Protein AF-A0A1F9B1P5-F1 (afdb_monomer_lite)

Radius of gyration: 22.24 Å; chains: 1; bounding box: 48×78×50 Å

Secondary structure (DSSP, 8-state):
--HHHHHHHHHHHHHHHHHHGGGSSS--SPPPGGGSSPPPP-TTS-EEEEEEEEEE---SS-SSEEEEEEEEEEEEEEPPHHHHHHHTTTS-S---SS-EEEEEEEEEEEEEEESS-GGG--HHHHHHHH--SSS-HHHHHHTT-SEEEEEEEEEEEEEE-TT-TTT-EEEEEEEEEEEEP---

Foldseek 3Di:
DPPVVVVVVVVVVVVVVVVVVVPPDDDPDDDPVCQQPPPDFDPPFFKKKKKKKKAFDDDDDDPFTKIKMKMKIWGWDFDDPVRVVVCVVPDDPDDDDSDTDGPDIDIDMDMDTHNDQPVPDDQVNVCCVVPVTQFDVVVCVVVVNQFTWGWDDKDFPDWPPSVDSNGTMTMIMTMIGGGHDDDD

Structure (mmCIF, N/CA/C/O backbone):
data_AF-A0A1F9B1P5-F1
#
_entry.id   AF-A0A1F9B1P5-F1
#
loop_
_atom_site.group_PDB
_atom_site.id
_atom_site.type_symbol
_atom_site.label_atom_id
_atom_site.label_alt_id
_atom_site.label_comp_id
_atom_site.label_asym_id
_atom_site.label_entity_id
_atom_site.label_seq_id
_atom_site.pdbx_PDB_ins_code
_atom_site.Cartn_x
_atom_site.Cartn_y
_atom_site.Cartn_z
_atom_site.occupancy
_atom_site.B_iso_or_equiv
_atom_site.auth_seq_id
_atom_site.auth_comp_id
_atom_site.auth_asym_id
_atom_site.auth_atom_id
_atom_site.pdbx_PDB_model_num
ATOM 1 N N . MET A 1 1 ? -16.421 51.616 17.582 1.00 51.81 1 MET A N 1
ATOM 2 C CA . MET A 1 1 ? -15.703 51.324 16.314 1.00 51.81 1 MET A CA 1
ATOM 3 C C . MET A 1 1 ? -14.604 50.242 16.455 1.00 51.81 1 MET A C 1
ATOM 5 O O . MET A 1 1 ? -13.589 50.333 15.785 1.00 51.81 1 MET A O 1
ATOM 9 N N . LYS A 1 2 ? -14.773 49.184 17.275 1.00 51.91 2 LYS A N 1
ATOM 10 C CA . LYS A 1 2 ? -13.703 48.178 17.525 1.00 51.91 2 LYS A CA 1
ATOM 11 C C . LYS A 1 2 ? -14.025 46.736 17.091 1.00 51.91 2 LYS A C 1
ATOM 13 O O . LYS A 1 2 ? -13.133 45.904 17.041 1.00 51.91 2 LYS A O 1
ATOM 18 N N . THR A 1 3 ? -15.268 46.433 16.719 1.00 51.78 3 THR A N 1
ATOM 19 C CA . THR A 1 3 ? -15.722 45.060 16.423 1.00 51.78 3 THR A CA 1
ATOM 20 C C . THR A 1 3 ? -15.458 44.589 14.990 1.00 51.78 3 THR A C 1
ATOM 22 O O . THR A 1 3 ? -15.334 43.390 14.766 1.00 51.78 3 THR A O 1
ATOM 25 N N . LYS A 1 4 ? -15.298 45.498 14.017 1.00 50.31 4 LYS A N 1
ATOM 26 C CA . LYS A 1 4 ? -15.050 45.118 12.610 1.00 50.31 4 LYS A CA 1
ATOM 27 C C . LYS A 1 4 ? -13.631 44.585 12.349 1.00 50.31 4 LYS A C 1
ATOM 29 O O . LYS A 1 4 ? -13.449 43.793 11.436 1.00 50.31 4 LYS A O 1
ATOM 34 N N . TRP A 1 5 ? -12.651 44.967 13.170 1.00 50.50 5 TRP A N 1
ATOM 35 C CA . TRP A 1 5 ? -11.255 44.531 13.019 1.00 50.50 5 TRP A CA 1
ATOM 36 C C . TRP A 1 5 ? -11.004 43.111 13.548 1.00 50.50 5 TRP A C 1
ATOM 38 O O . TRP A 1 5 ? -10.218 42.370 12.966 1.00 50.50 5 TRP A O 1
ATOM 48 N N . MET A 1 6 ? -11.717 42.700 14.601 1.00 49.09 6 MET A N 1
ATOM 49 C CA . MET A 1 6 ? -11.604 41.343 15.155 1.00 49.09 6 MET A CA 1
ATOM 50 C C . MET A 1 6 ? -12.167 40.273 14.214 1.00 49.09 6 MET A C 1
ATOM 52 O O . MET A 1 6 ? -11.575 39.205 14.094 1.00 49.09 6 MET A O 1
ATOM 56 N N . LEU A 1 7 ? -13.258 40.561 13.494 1.00 54.53 7 LEU A N 1
ATOM 57 C CA . LEU A 1 7 ? -13.838 39.589 12.561 1.00 54.53 7 LEU A CA 1
ATOM 58 C C . LEU A 1 7 ? -12.902 39.291 11.376 1.00 54.53 7 LEU A C 1
ATOM 60 O O . LEU A 1 7 ? -12.781 38.141 10.966 1.00 54.53 7 LEU A O 1
ATOM 64 N N . GLY A 1 8 ? -12.207 40.311 10.859 1.00 51.16 8 GLY A N 1
ATOM 65 C CA . GLY A 1 8 ? -11.261 40.150 9.750 1.00 51.16 8 GLY A CA 1
ATOM 66 C C . GLY A 1 8 ? -10.060 39.273 10.109 1.00 51.16 8 GLY A C 1
ATOM 67 O O . GLY A 1 8 ? -9.667 38.423 9.316 1.00 51.16 8 GLY A O 1
ATOM 68 N N . LEU A 1 9 ? -9.525 39.417 11.326 1.00 56.12 9 LEU A N 1
ATOM 69 C CA . LEU A 1 9 ? -8.418 38.593 11.827 1.00 56.12 9 LEU A CA 1
ATOM 70 C C . LEU A 1 9 ? -8.814 37.126 12.023 1.00 56.12 9 LEU A C 1
ATOM 72 O O . LEU A 1 9 ? -8.028 36.237 11.707 1.00 56.12 9 LEU A O 1
ATOM 76 N N . VAL A 1 10 ? -10.039 36.864 12.489 1.00 58.12 10 VAL A N 1
ATOM 77 C CA . VAL A 1 10 ? -10.537 35.491 12.667 1.00 58.12 10 VAL A CA 1
ATOM 78 C C . VAL A 1 10 ? -10.749 34.804 11.317 1.00 58.12 10 VAL A C 1
ATOM 80 O O . VAL A 1 10 ? -10.327 33.664 11.146 1.00 58.12 10 VAL A O 1
ATOM 83 N N . VAL A 1 11 ? -11.316 35.498 10.323 1.00 57.66 11 VAL A N 1
ATOM 84 C CA . VAL A 1 11 ? -11.485 34.936 8.971 1.00 57.66 11 VAL A CA 1
ATOM 85 C C . VAL A 1 11 ? -10.128 34.679 8.303 1.00 57.66 11 VAL A C 1
ATOM 87 O O . VAL A 1 11 ? -9.938 33.624 7.701 1.00 57.66 11 VAL A O 1
ATOM 90 N N . PHE A 1 12 ? -9.150 35.577 8.467 1.00 53.34 12 PHE A N 1
ATOM 91 C CA . PHE A 1 12 ? -7.802 35.378 7.920 1.00 53.34 12 PHE A CA 1
ATOM 92 C C . PHE A 1 12 ? -7.066 34.205 8.588 1.00 53.34 12 PHE A C 1
ATOM 94 O O . PHE A 1 12 ? -6.392 33.436 7.906 1.00 53.34 12 PHE A O 1
ATOM 101 N N . ALA A 1 13 ? -7.239 34.019 9.900 1.00 53.78 13 ALA A N 1
ATOM 102 C CA . ALA A 1 13 ? -6.658 32.895 10.631 1.00 53.78 13 ALA A CA 1
ATOM 103 C C . ALA A 1 13 ? -7.268 31.548 10.209 1.00 53.78 13 ALA A C 1
ATOM 105 O O . ALA A 1 13 ? -6.525 30.587 10.023 1.00 53.78 13 ALA A O 1
ATOM 106 N N . VAL A 1 14 ? -8.587 31.477 9.991 1.00 54.94 14 VAL A N 1
ATOM 107 C CA . VAL A 1 14 ? -9.263 30.250 9.527 1.00 54.94 14 VAL A CA 1
ATOM 108 C C . VAL A 1 14 ? -8.828 29.880 8.105 1.00 54.94 14 VAL A C 1
ATOM 110 O O . VAL A 1 14 ? -8.521 28.717 7.844 1.00 54.94 14 VAL A O 1
ATOM 113 N N . VAL A 1 15 ? -8.708 30.860 7.203 1.00 52.03 15 VAL A N 1
ATOM 114 C CA . VAL A 1 15 ? -8.233 30.616 5.831 1.00 52.03 15 VAL A CA 1
ATOM 115 C C . VAL A 1 15 ? -6.755 30.199 5.832 1.00 52.03 15 VAL A C 1
ATOM 117 O O . VAL A 1 15 ? -6.408 29.192 5.215 1.00 52.03 15 VAL A O 1
ATOM 120 N N . ALA A 1 16 ? -5.886 30.869 6.594 1.00 47.81 16 ALA A N 1
ATOM 121 C CA . ALA A 1 16 ? -4.467 30.510 6.685 1.00 47.81 16 ALA A CA 1
ATOM 122 C C . ALA A 1 16 ? -4.228 29.121 7.317 1.00 47.81 16 ALA A C 1
ATOM 124 O O . ALA A 1 16 ? -3.340 28.387 6.871 1.00 47.81 16 ALA A O 1
ATOM 125 N N . PHE A 1 17 ? -5.042 28.715 8.299 1.00 43.81 17 PHE A N 1
ATOM 126 C CA . PHE A 1 17 ? -4.973 27.363 8.862 1.00 43.81 17 PHE A CA 1
ATOM 127 C C . PHE A 1 17 ? -5.488 26.301 7.885 1.00 43.81 17 PHE A C 1
ATOM 129 O O . PHE A 1 17 ? -4.890 25.232 7.790 1.00 43.81 17 PHE A O 1
ATOM 136 N N . SER A 1 18 ? -6.528 26.599 7.099 1.00 42.97 18 SER A N 1
ATOM 137 C CA . SER A 1 18 ? -7.050 25.651 6.102 1.00 42.97 18 SER A CA 1
ATOM 138 C C . SER A 1 18 ? -6.061 25.356 4.962 1.00 42.97 18 SER A C 1
ATOM 140 O O . SER A 1 18 ? -5.988 24.218 4.508 1.00 42.97 18 SER A O 1
ATOM 142 N N . TYR A 1 19 ? -5.214 26.321 4.577 1.00 39.19 19 TYR A N 1
ATOM 143 C CA . TYR A 1 19 ? -4.122 26.082 3.620 1.00 39.19 19 TYR A CA 1
ATOM 144 C C . TYR A 1 19 ? -2.907 25.372 4.236 1.00 39.19 19 TYR A C 1
ATOM 146 O O . TYR A 1 19 ? -2.169 24.693 3.524 1.00 39.19 19 TYR A O 1
ATOM 154 N N . SER A 1 20 ? -2.698 25.487 5.550 1.00 35.44 20 SER A N 1
ATOM 155 C CA . SER A 1 20 ? -1.537 24.888 6.225 1.00 35.44 20 SER A CA 1
ATOM 156 C C . SER A 1 20 ? -1.731 23.408 6.575 1.00 35.44 20 SER A C 1
ATOM 158 O O . SER A 1 20 ? -0.752 22.684 6.728 1.00 35.44 20 SER A O 1
ATOM 160 N N . ILE A 1 21 ? -2.975 22.925 6.658 1.00 39.56 21 ILE A N 1
ATOM 161 C CA . ILE A 1 21 ? -3.264 21.517 6.991 1.00 39.56 21 ILE A CA 1
ATOM 162 C C . ILE A 1 21 ? -3.034 20.577 5.789 1.00 39.56 21 ILE A C 1
ATOM 164 O O . ILE A 1 21 ? -2.834 19.382 5.977 1.00 39.56 21 ILE A O 1
ATOM 168 N N . ILE A 1 22 ? -2.937 21.101 4.563 1.00 40.84 22 ILE A N 1
ATOM 169 C CA . ILE A 1 22 ? -2.646 20.298 3.358 1.00 40.84 22 ILE A CA 1
ATOM 170 C C . ILE A 1 22 ? -1.130 20.014 3.209 1.00 40.84 22 ILE A C 1
ATOM 172 O O . ILE A 1 22 ? -0.718 19.210 2.381 1.00 40.84 22 ILE A O 1
ATOM 176 N N . LEU A 1 23 ? -0.275 20.623 4.041 1.00 40.59 23 LEU A N 1
ATOM 177 C CA . LEU A 1 23 ? 1.190 20.554 3.920 1.00 40.59 23 LEU A CA 1
ATOM 178 C C . LEU A 1 23 ? 1.874 19.498 4.809 1.00 40.59 23 LEU A C 1
ATOM 180 O O . LEU A 1 23 ? 3.100 19.410 4.795 1.00 40.59 23 LEU A O 1
ATOM 184 N N . ALA A 1 24 ? 1.121 18.700 5.571 1.00 34.97 24 ALA A N 1
ATOM 185 C CA . ALA A 1 24 ? 1.692 17.714 6.496 1.00 34.97 24 ALA A CA 1
ATOM 186 C C . ALA A 1 24 ? 1.781 16.282 5.938 1.00 34.97 24 ALA A C 1
ATOM 188 O O . ALA A 1 24 ? 2.359 15.425 6.603 1.00 34.97 24 ALA A O 1
ATOM 189 N N . ASP A 1 25 ? 1.249 16.013 4.742 1.00 39.53 25 ASP A N 1
ATOM 190 C CA . ASP A 1 25 ? 1.270 14.673 4.154 1.00 39.53 25 ASP A CA 1
ATOM 191 C C . ASP A 1 25 ? 2.222 14.626 2.945 1.00 39.53 25 ASP A C 1
ATOM 193 O O . ASP A 1 25 ? 1.948 15.200 1.893 1.00 39.53 25 ASP A O 1
ATOM 197 N N . GLY A 1 26 ? 3.406 14.043 3.149 1.00 42.44 26 GLY A N 1
ATOM 198 C CA . GLY A 1 26 ? 4.600 14.159 2.306 1.00 42.44 26 GLY A CA 1
ATOM 199 C C . GLY A 1 26 ? 4.372 14.135 0.789 1.00 42.44 26 GLY A C 1
ATOM 200 O O . GLY A 1 26 ? 3.806 13.197 0.238 1.00 42.44 26 GLY A O 1
ATOM 201 N N . GLY A 1 27 ? 4.888 15.152 0.086 1.00 44.66 27 GLY A N 1
ATOM 202 C CA . GLY A 1 27 ? 4.853 15.139 -1.378 1.00 44.66 27 GLY A CA 1
ATOM 203 C C . GLY A 1 27 ? 5.211 16.439 -2.096 1.00 44.66 27 GLY A C 1
ATOM 204 O O . GLY A 1 27 ? 4.578 16.747 -3.101 1.00 44.66 27 GLY A O 1
ATOM 205 N N . ASN A 1 28 ? 6.201 17.208 -1.626 1.00 45.94 28 ASN A N 1
ATOM 206 C CA . ASN A 1 28 ? 6.623 18.458 -2.288 1.00 45.94 28 ASN A CA 1
ATOM 207 C C . ASN A 1 28 ? 7.843 18.305 -3.217 1.00 45.94 28 ASN A C 1
ATOM 209 O O . ASN A 1 28 ? 8.523 19.281 -3.533 1.00 45.94 28 ASN A O 1
ATOM 213 N N . GLU A 1 29 ? 8.128 17.095 -3.698 1.00 52.94 29 GLU A N 1
ATOM 214 C CA . GLU A 1 29 ? 9.002 16.955 -4.861 1.00 52.94 29 GLU A CA 1
ATOM 215 C C . GLU A 1 29 ? 8.210 17.297 -6.126 1.00 52.94 29 GLU A C 1
ATOM 217 O O . GLU A 1 29 ? 7.108 16.779 -6.343 1.00 52.94 29 GLU A O 1
ATOM 222 N N . ARG A 1 30 ? 8.768 18.191 -6.959 1.00 53.75 30 ARG A N 1
ATOM 223 C CA . ARG A 1 30 ? 8.180 18.517 -8.264 1.00 53.75 30 ARG A CA 1
ATOM 224 C C . ARG A 1 30 ? 7.917 17.206 -9.017 1.00 53.75 30 ARG A C 1
ATOM 226 O O . ARG A 1 30 ? 8.844 16.399 -9.118 1.00 53.75 30 ARG A O 1
ATOM 233 N N . PRO A 1 31 ? 6.688 16.976 -9.515 1.00 57.00 31 PRO A N 1
ATOM 234 C CA . PRO A 1 31 ? 6.388 15.768 -10.267 1.00 57.00 31 PRO A CA 1
ATOM 235 C C . PRO A 1 31 ? 7.330 15.678 -11.470 1.00 57.00 31 PRO A C 1
ATOM 237 O O . PRO A 1 31 ? 7.537 16.668 -12.172 1.00 57.00 31 PRO A O 1
ATOM 240 N N . ASP A 1 32 ? 7.917 14.502 -11.709 1.00 63.81 32 ASP A N 1
ATOM 241 C CA . ASP A 1 32 ? 8.503 14.222 -13.020 1.00 63.81 32 ASP A CA 1
ATOM 242 C C . ASP A 1 32 ? 7.338 14.281 -14.022 1.00 63.81 32 ASP A C 1
ATOM 244 O O . ASP A 1 32 ? 6.390 13.510 -13.858 1.00 63.81 32 ASP A O 1
ATOM 248 N N . PRO A 1 33 ? 7.347 15.168 -15.032 1.00 64.62 33 PRO A N 1
ATOM 249 C CA . PRO A 1 33 ? 6.226 15.313 -15.963 1.00 64.62 33 PRO A CA 1
ATOM 250 C C . PRO A 1 33 ? 5.909 14.008 -16.713 1.00 64.62 33 PRO A C 1
ATOM 252 O O . PRO A 1 33 ? 4.800 13.812 -17.198 1.00 64.62 33 PRO A O 1
ATOM 255 N N . ARG A 1 34 ? 6.849 13.056 -16.766 1.00 67.31 34 ARG A N 1
ATOM 256 C CA . ARG A 1 34 ? 6.623 11.721 -17.343 1.00 67.31 34 ARG A CA 1
ATOM 257 C C . ARG A 1 34 ? 5.788 10.797 -16.443 1.00 67.31 34 ARG A C 1
ATOM 259 O O . ARG A 1 34 ? 5.310 9.769 -16.908 1.00 67.31 34 ARG A O 1
ATOM 266 N N . CYS A 1 35 ? 5.604 11.165 -15.177 1.00 74.44 35 CYS A N 1
ATOM 267 C CA . CYS A 1 35 ? 4.748 10.485 -14.206 1.00 74.44 35 CYS A CA 1
ATOM 268 C C . CYS A 1 35 ? 3.267 10.879 -14.333 1.00 74.44 35 CYS A C 1
ATOM 270 O O . CYS A 1 35 ? 2.407 10.192 -13.787 1.00 74.44 35 CYS A O 1
ATOM 272 N N . GLU A 1 36 ? 2.954 11.973 -15.035 1.00 76.69 36 GLU A N 1
ATOM 273 C CA . GLU A 1 36 ? 1.567 12.415 -15.242 1.00 76.69 36 GLU A CA 1
ATOM 274 C C . GLU A 1 36 ? 0.829 11.528 -16.253 1.00 76.69 36 GLU A C 1
ATOM 276 O O . GLU A 1 36 ? -0.379 11.340 -16.148 1.00 76.69 36 GLU A O 1
ATOM 281 N N . ALA A 1 37 ? 1.564 10.934 -17.196 1.00 77.81 37 ALA A N 1
ATOM 282 C CA . ALA A 1 37 ? 1.033 10.007 -18.190 1.00 77.81 37 ALA A CA 1
ATOM 283 C C . ALA A 1 37 ? 2.054 8.893 -18.499 1.00 77.81 37 ALA A C 1
ATOM 285 O O . ALA A 1 37 ? 2.647 8.876 -19.584 1.00 77.81 37 ALA A O 1
ATOM 286 N N . PRO A 1 38 ? 2.319 7.975 -17.549 1.00 80.31 38 PRO A N 1
ATOM 287 C CA . PRO A 1 38 ? 3.237 6.873 -17.789 1.00 80.31 38 PRO A CA 1
ATOM 288 C C . PRO A 1 38 ? 2.632 5.889 -18.809 1.00 80.31 38 PRO A C 1
ATOM 290 O O . PRO A 1 38 ? 1.408 5.818 -18.954 1.00 80.31 38 PRO A O 1
ATOM 293 N N . PRO A 1 39 ? 3.456 5.089 -19.512 1.00 82.19 39 PRO A N 1
ATOM 294 C CA . PRO A 1 39 ? 2.932 4.045 -20.384 1.00 82.19 39 PRO A CA 1
ATOM 295 C C . PRO A 1 39 ? 2.089 3.038 -19.589 1.00 82.19 39 PRO A C 1
ATOM 297 O O . PRO A 1 39 ? 2.335 2.800 -18.404 1.00 82.19 39 PRO A O 1
ATOM 300 N N . ALA A 1 40 ? 1.109 2.419 -20.248 1.00 83.06 40 ALA A N 1
ATOM 301 C CA . ALA A 1 40 ? 0.251 1.440 -19.596 1.00 83.06 40 ALA A CA 1
ATOM 302 C C . ALA A 1 40 ? 1.075 0.229 -19.108 1.00 83.06 40 ALA A C 1
ATOM 304 O O . ALA A 1 40 ? 1.900 -0.305 -19.862 1.00 83.06 40 ALA A O 1
ATOM 305 N N . PRO A 1 41 ? 0.870 -0.233 -17.863 1.00 84.12 41 PRO A N 1
ATOM 306 C CA . PRO A 1 41 ? 1.574 -1.395 -17.354 1.00 84.12 41 PRO A CA 1
ATOM 307 C C . PRO A 1 41 ? 1.122 -2.664 -18.083 1.00 84.12 41 PRO A C 1
ATOM 309 O O . PRO A 1 41 ? -0.060 -2.859 -18.358 1.00 84.12 41 PRO A O 1
ATOM 312 N N . THR A 1 42 ? 2.067 -3.560 -18.366 1.00 80.06 42 THR A N 1
ATOM 313 C CA . THR A 1 42 ? 1.782 -4.855 -19.005 1.00 80.06 42 THR A CA 1
ATOM 314 C C . THR A 1 42 ? 1.990 -5.996 -18.016 1.00 80.06 42 THR A C 1
ATOM 316 O O . THR A 1 42 ? 2.665 -5.838 -16.996 1.00 80.06 42 THR A O 1
ATOM 319 N N . ASN A 1 43 ? 1.474 -7.188 -18.328 1.00 75.12 43 ASN A N 1
ATOM 320 C CA . ASN A 1 43 ? 1.693 -8.368 -17.485 1.00 75.12 43 ASN A CA 1
ATOM 321 C C . ASN A 1 43 ? 3.177 -8.747 -17.335 1.00 75.12 43 ASN A C 1
ATOM 323 O O . ASN A 1 43 ? 3.537 -9.344 -16.320 1.00 75.12 43 ASN A O 1
ATOM 327 N N . ASN A 1 44 ? 4.023 -8.326 -18.280 1.00 71.69 44 ASN A N 1
ATOM 328 C CA . ASN A 1 44 ? 5.464 -8.581 -18.297 1.00 71.69 44 ASN A CA 1
ATOM 329 C C . ASN A 1 44 ? 6.287 -7.509 -17.563 1.00 71.69 44 ASN A C 1
ATOM 331 O O . ASN A 1 44 ? 7.493 -7.674 -17.394 1.00 71.69 44 ASN A O 1
ATOM 335 N N . SER A 1 45 ? 5.666 -6.407 -17.132 1.00 76.88 45 SER A N 1
ATOM 336 C CA . SER A 1 45 ? 6.346 -5.372 -16.352 1.00 76.88 45 SER A CA 1
ATOM 337 C C . SER A 1 45 ? 6.808 -5.937 -14.997 1.00 76.88 45 SER A C 1
ATOM 339 O O . SER A 1 45 ? 6.009 -6.630 -14.352 1.00 76.88 45 SER A O 1
ATOM 341 N N . PRO A 1 46 ? 8.044 -5.637 -14.539 1.00 80.88 46 PRO A N 1
ATOM 342 C CA . PRO A 1 46 ? 8.527 -6.032 -13.219 1.00 80.88 46 PRO A CA 1
ATOM 343 C C . PRO A 1 46 ? 7.538 -5.667 -12.115 1.00 80.88 46 PRO A C 1
ATOM 345 O O . PRO A 1 46 ? 6.886 -4.623 -12.175 1.00 80.88 46 PRO A O 1
ATOM 348 N N . LEU A 1 47 ? 7.429 -6.535 -11.114 1.00 83.44 47 LEU A N 1
ATOM 349 C CA . LEU A 1 47 ? 6.380 -6.461 -10.107 1.00 83.44 47 LEU A CA 1
ATOM 350 C C . LEU A 1 47 ? 6.981 -6.315 -8.709 1.00 83.44 47 LEU A C 1
ATOM 352 O O . LEU A 1 47 ? 7.863 -7.080 -8.310 1.00 83.44 47 LEU A O 1
ATOM 356 N N . ILE A 1 48 ? 6.466 -5.343 -7.968 1.00 84.75 48 ILE A N 1
ATOM 357 C CA . ILE A 1 48 ? 6.711 -5.147 -6.544 1.00 84.75 48 ILE A CA 1
ATOM 358 C C . ILE A 1 48 ? 5.412 -5.507 -5.834 1.00 84.75 48 ILE A C 1
ATOM 360 O O . ILE A 1 48 ? 4.343 -4.974 -6.141 1.00 84.75 48 ILE A O 1
ATOM 364 N N . TYR A 1 49 ? 5.510 -6.439 -4.900 1.00 87.19 49 TYR A N 1
ATOM 365 C CA . TYR A 1 49 ? 4.404 -6.819 -4.038 1.00 87.19 49 TYR A CA 1
ATOM 366 C C . TYR A 1 49 ? 4.514 -6.074 -2.727 1.00 87.19 49 TYR A C 1
ATOM 368 O O . TYR A 1 49 ? 5.609 -5.728 -2.293 1.00 87.19 49 TYR A O 1
ATOM 376 N N . GLY A 1 50 ? 3.407 -5.928 -2.026 1.00 86.88 50 GLY A N 1
ATOM 377 C CA . GLY A 1 50 ? 3.514 -5.713 -0.602 1.00 86.88 50 GLY A CA 1
ATOM 378 C C . GLY A 1 50 ? 2.201 -5.819 0.126 1.00 86.88 50 GLY A C 1
ATOM 379 O O . GLY A 1 50 ? 1.161 -6.141 -0.450 1.00 86.88 50 GLY A O 1
ATOM 380 N N . THR A 1 51 ? 2.306 -5.619 1.426 1.00 90.00 51 THR A N 1
ATOM 381 C CA . THR A 1 51 ? 1.227 -5.775 2.389 1.00 90.00 51 THR A CA 1
ATOM 382 C C . THR A 1 51 ? 1.139 -4.531 3.241 1.00 90.00 51 THR A C 1
ATOM 384 O O . THR A 1 51 ? 2.159 -3.894 3.510 1.00 90.00 51 THR A O 1
ATOM 387 N N . PHE A 1 52 ? -0.066 -4.205 3.684 1.00 88.94 52 PHE A N 1
ATOM 388 C CA . PHE A 1 52 ? -0.277 -3.145 4.653 1.00 88.94 52 PHE A CA 1
ATOM 389 C C . PHE A 1 52 ? -1.153 -3.632 5.797 1.00 88.94 52 PHE A C 1
ATOM 391 O O . PHE A 1 52 ? -2.045 -4.463 5.610 1.00 88.94 52 PHE A O 1
ATOM 398 N N . THR A 1 53 ? -0.895 -3.066 6.963 1.00 90.12 53 THR A N 1
ATOM 399 C CA . THR A 1 53 ? -1.726 -3.173 8.153 1.00 90.12 53 THR A CA 1
ATOM 400 C C . THR A 1 53 ? -1.998 -1.757 8.619 1.00 90.12 53 THR A C 1
ATOM 402 O O . THR A 1 53 ? -1.049 -0.998 8.789 1.00 90.12 53 THR A O 1
ATOM 405 N N . ALA A 1 54 ? -3.257 -1.393 8.831 1.00 89.06 54 ALA A N 1
ATOM 406 C CA . ALA A 1 54 ? -3.596 -0.135 9.482 1.00 89.06 54 ALA A CA 1
ATOM 407 C C . ALA A 1 54 ? -4.389 -0.405 10.756 1.00 89.06 54 ALA A C 1
ATOM 409 O O . ALA A 1 54 ? -5.327 -1.204 10.745 1.00 89.06 54 ALA A O 1
ATOM 410 N N . THR A 1 55 ? -4.000 0.261 11.837 1.00 89.62 55 THR A N 1
ATOM 411 C CA . THR A 1 55 ? -4.617 0.150 13.160 1.00 89.62 55 THR A CA 1
ATOM 412 C C . THR A 1 55 ? -4.773 1.529 13.782 1.00 89.62 55 THR A C 1
ATOM 414 O O . THR A 1 55 ? -4.052 2.478 13.462 1.00 89.62 55 THR A O 1
ATOM 417 N N . ARG A 1 56 ? -5.732 1.665 14.695 1.00 83.00 56 ARG A N 1
ATOM 418 C CA . ARG A 1 56 ? -5.848 2.861 15.534 1.00 83.00 56 ARG A CA 1
ATOM 419 C C . ARG A 1 56 ? -4.814 2.812 16.657 1.00 83.00 56 ARG A C 1
ATOM 421 O O . ARG A 1 56 ? -4.609 1.756 17.246 1.00 83.00 56 ARG A O 1
ATOM 428 N N . PHE A 1 57 ? -4.188 3.947 16.975 1.00 81.00 57 PHE A N 1
ATOM 429 C CA . PHE A 1 57 ? -3.166 4.001 18.036 1.00 81.00 57 PHE A CA 1
ATOM 430 C C . PHE A 1 57 ? -3.449 5.010 19.162 1.00 81.00 57 PHE A C 1
ATOM 432 O O . PHE A 1 57 ? -2.709 5.047 20.143 1.00 81.00 57 PHE A O 1
ATOM 439 N N . ARG A 1 58 ? -4.532 5.801 19.079 1.00 68.38 58 ARG A N 1
ATOM 440 C CA . ARG A 1 58 ? -4.994 6.702 20.157 1.00 68.38 58 ARG A CA 1
ATOM 441 C C . ARG A 1 58 ? -6.519 6.680 20.338 1.00 68.38 58 ARG A C 1
ATOM 443 O O . ARG A 1 58 ? -7.269 6.676 19.357 1.00 68.38 58 ARG A O 1
ATOM 450 N N . VAL A 1 59 ? -6.977 6.702 21.596 1.00 64.44 59 VAL A N 1
ATOM 451 C CA . VAL A 1 59 ? -8.397 6.744 22.028 1.00 64.44 59 VAL A CA 1
ATOM 452 C C . VAL A 1 59 ? -8.465 7.519 23.370 1.00 64.44 59 VAL A C 1
ATOM 454 O O . VAL A 1 59 ? -7.531 7.360 24.146 1.00 64.44 59 VAL A O 1
ATOM 457 N N . GLU A 1 60 ? -9.387 8.429 23.739 1.00 56.06 60 GLU A N 1
ATOM 458 C CA . GLU A 1 60 ? -10.839 8.669 23.542 1.00 56.06 60 GLU A CA 1
ATOM 459 C C . GLU A 1 60 ? -11.200 10.142 23.236 1.00 56.06 60 GLU A C 1
ATOM 461 O O . GLU A 1 60 ? -10.460 11.065 23.565 1.00 56.06 60 GLU A O 1
ATOM 466 N N . GLY A 1 61 ? -12.371 10.366 22.616 1.00 62.31 61 GLY A N 1
ATOM 467 C CA . GLY A 1 61 ? -13.021 11.684 22.455 1.00 62.31 61 GLY A CA 1
ATOM 468 C C . GLY A 1 61 ? -12.406 12.648 21.429 1.00 62.31 61 GLY A C 1
ATOM 469 O O . GLY A 1 61 ? -13.006 13.676 21.118 1.00 62.31 61 GLY A O 1
ATOM 470 N N . GLN A 1 62 ? -11.233 12.329 20.883 1.00 62.25 62 GLN A N 1
ATOM 471 C CA . GLN A 1 62 ? -10.527 13.191 19.938 1.00 62.25 62 GLN A CA 1
ATOM 472 C C . GLN A 1 62 ? -10.947 12.938 18.483 1.00 62.25 62 GLN A C 1
ATOM 474 O O . GLN A 1 62 ? -10.856 11.823 17.969 1.00 62.25 62 GLN A O 1
ATOM 479 N N . LEU A 1 63 ? -11.374 14.014 17.821 1.00 65.94 63 LEU A N 1
ATOM 480 C CA . LEU A 1 63 ? -11.422 14.140 16.368 1.00 65.94 63 LEU A CA 1
ATOM 481 C C . LEU A 1 63 ? -10.293 15.094 15.937 1.00 65.94 63 LEU A C 1
ATOM 483 O O . LEU A 1 63 ? -10.134 16.140 16.574 1.00 65.94 63 LEU A O 1
ATOM 487 N N . PRO A 1 64 ? -9.539 14.797 14.860 1.00 71.31 64 PRO A N 1
ATOM 488 C CA . PRO A 1 64 ? -9.608 13.598 14.007 1.00 71.31 64 PRO A CA 1
ATOM 489 C C . PRO A 1 64 ? -9.039 12.330 14.682 1.00 71.31 64 PRO A C 1
ATOM 491 O O . PRO A 1 64 ? -8.273 12.424 15.636 1.00 71.31 64 PRO A O 1
ATOM 494 N N . LYS A 1 65 ? -9.431 11.146 14.189 1.00 77.56 65 LYS A N 1
ATOM 495 C CA . LYS A 1 65 ? -8.909 9.833 14.607 1.00 77.56 65 LYS A CA 1
ATOM 496 C C . LYS A 1 65 ? -7.497 9.642 14.047 1.00 77.56 65 LYS A C 1
ATOM 498 O O . LYS A 1 65 ? -7.264 9.931 12.877 1.00 77.56 65 LYS A O 1
ATOM 503 N N . ASP A 1 66 ? -6.588 9.110 14.858 1.00 80.81 66 ASP A N 1
ATOM 504 C CA . ASP A 1 66 ? -5.205 8.841 14.456 1.00 80.81 66 ASP A CA 1
ATOM 505 C C . ASP A 1 66 ? -5.012 7.339 14.148 1.00 80.81 66 ASP A C 1
ATOM 507 O O . ASP A 1 66 ? -5.281 6.480 15.002 1.00 80.81 66 ASP A O 1
ATOM 511 N N . TYR A 1 67 ? -4.524 7.015 12.944 1.00 81.00 67 TYR A N 1
ATOM 512 C CA . TYR A 1 67 ? -4.184 5.645 12.531 1.00 81.00 67 TYR A CA 1
ATOM 513 C C . TYR A 1 67 ? -2.700 5.510 12.187 1.00 81.00 67 TYR A C 1
ATOM 515 O O . TYR A 1 67 ? -2.119 6.406 11.576 1.00 81.00 67 TYR A O 1
ATOM 523 N N . SER A 1 68 ? -2.105 4.377 12.559 1.00 84.06 68 SER A N 1
ATOM 524 C CA . SER A 1 68 ? -0.761 3.971 12.152 1.00 84.06 68 SER A CA 1
ATOM 525 C C . SER A 1 68 ? -0.904 2.925 11.059 1.00 84.06 68 SER A C 1
ATOM 527 O O . SER A 1 68 ? -1.654 1.955 11.199 1.00 84.06 68 SER A O 1
ATOM 529 N N . ILE A 1 69 ? -0.219 3.151 9.944 1.00 81.81 69 ILE A N 1
ATOM 530 C CA . ILE A 1 69 ? -0.195 2.245 8.805 1.00 81.81 69 ILE A CA 1
ATOM 531 C C . ILE A 1 69 ? 1.219 1.729 8.658 1.00 81.81 69 ILE A C 1
ATOM 533 O O . ILE A 1 69 ? 2.143 2.493 8.390 1.00 81.81 69 ILE A O 1
ATOM 537 N N . GLN A 1 70 ? 1.372 0.420 8.765 1.00 84.38 70 GLN A N 1
ATOM 538 C CA . GLN A 1 70 ? 2.620 -0.270 8.503 1.00 84.38 70 GLN A CA 1
ATOM 539 C C . GLN A 1 70 ? 2.540 -0.939 7.138 1.00 84.38 70 GLN A C 1
ATOM 541 O O . GLN A 1 70 ? 1.675 -1.781 6.893 1.00 84.38 70 GLN A O 1
ATOM 546 N N . CYS A 1 71 ? 3.465 -0.581 6.257 1.00 83.00 71 CYS A N 1
ATOM 547 C CA . CYS A 1 71 ? 3.562 -1.114 4.908 1.00 83.00 71 CYS A CA 1
ATOM 548 C C . CYS A 1 71 ? 4.867 -1.881 4.740 1.00 83.00 71 CYS A C 1
ATOM 550 O O . CYS A 1 71 ? 5.927 -1.406 5.140 1.00 83.00 71 CYS A O 1
ATOM 552 N N . VAL A 1 72 ? 4.800 -3.036 4.082 1.00 82.94 72 VAL A N 1
ATOM 553 C CA . VAL A 1 72 ? 5.960 -3.862 3.737 1.00 82.94 72 VAL A CA 1
ATOM 554 C C . VAL A 1 72 ? 5.969 -4.091 2.233 1.00 82.94 72 VAL A C 1
ATOM 556 O O . VAL A 1 72 ? 5.074 -4.733 1.691 1.00 82.94 72 VAL A O 1
ATOM 559 N N . LEU A 1 73 ? 6.992 -3.574 1.558 1.00 81.69 73 LEU A N 1
ATOM 560 C CA . LEU A 1 73 ? 7.242 -3.699 0.125 1.00 81.69 73 LEU A CA 1
ATOM 561 C C . LEU A 1 73 ? 8.316 -4.750 -0.141 1.00 81.69 73 LEU A C 1
ATOM 563 O O . LEU A 1 73 ? 9.400 -4.701 0.436 1.00 81.69 73 LEU A O 1
ATOM 567 N N . LYS A 1 74 ? 8.045 -5.655 -1.075 1.00 81.50 74 LYS A N 1
ATOM 568 C CA . LYS A 1 74 ? 8.915 -6.748 -1.494 1.00 81.50 74 LYS A CA 1
ATOM 569 C C . LYS A 1 74 ? 9.092 -6.733 -3.010 1.00 81.50 74 LYS A C 1
ATOM 571 O O . LYS A 1 74 ? 8.138 -6.927 -3.765 1.00 81.50 74 LYS A O 1
ATOM 576 N N . MET A 1 75 ? 10.338 -6.601 -3.455 1.00 73.69 75 MET A N 1
ATOM 577 C CA . MET A 1 75 ? 10.719 -6.822 -4.848 1.00 73.69 75 MET A CA 1
ATOM 578 C C . MET A 1 75 ? 11.435 -8.164 -4.980 1.00 73.69 75 MET A C 1
ATOM 580 O O . MET A 1 75 ? 12.346 -8.481 -4.213 1.00 73.69 75 MET A O 1
ATOM 584 N N . SER A 1 76 ? 11.032 -8.951 -5.971 1.00 69.75 76 SER A N 1
ATOM 585 C CA . SER A 1 76 ? 11.611 -10.266 -6.232 1.00 69.75 76 SER A CA 1
ATOM 586 C C . SER A 1 76 ? 12.066 -10.411 -7.672 1.00 69.75 76 SER A C 1
ATOM 588 O O . SER A 1 76 ? 11.366 -9.960 -8.580 1.00 69.75 76 SER A O 1
ATOM 590 N N . ARG A 1 77 ? 13.185 -11.101 -7.887 1.00 63.97 77 ARG A N 1
ATOM 591 C CA . ARG A 1 77 ? 13.694 -11.441 -9.217 1.00 63.97 77 ARG A CA 1
ATOM 592 C C . ARG A 1 77 ? 13.631 -12.950 -9.413 1.00 63.97 77 ARG A C 1
ATOM 594 O O . ARG A 1 77 ? 14.025 -13.715 -8.538 1.00 63.97 77 ARG A O 1
ATOM 601 N N . TRP A 1 78 ? 13.145 -13.360 -10.578 1.00 60.03 78 TRP A N 1
ATOM 602 C CA . TRP A 1 78 ? 13.261 -14.740 -11.031 1.00 60.03 78 TRP A CA 1
ATOM 603 C C . TRP A 1 78 ? 14.682 -14.961 -11.538 1.00 60.03 78 TRP A C 1
ATOM 605 O O . TRP A 1 78 ? 15.101 -14.304 -12.491 1.00 60.03 78 TRP A O 1
ATOM 615 N N . MET A 1 79 ? 15.423 -15.845 -10.878 1.00 53.38 79 MET A N 1
ATOM 616 C CA . MET A 1 79 ? 16.782 -16.200 -11.278 1.00 53.38 79 MET A CA 1
ATOM 617 C C . MET A 1 79 ? 16.734 -17.380 -12.250 1.00 53.38 79 MET A C 1
ATOM 619 O O . MET A 1 79 ? 16.064 -18.384 -12.002 1.00 53.38 79 MET A O 1
ATOM 623 N N . ASN A 1 80 ? 17.464 -17.287 -13.363 1.00 55.41 80 ASN A N 1
ATOM 624 C CA . ASN A 1 80 ? 17.630 -18.426 -14.267 1.00 55.41 80 ASN A CA 1
ATOM 625 C C . ASN A 1 80 ? 18.709 -19.384 -13.730 1.00 55.41 80 ASN A C 1
ATOM 627 O O . ASN A 1 80 ? 19.671 -18.956 -13.095 1.00 55.41 80 ASN A O 1
ATOM 631 N N . LYS A 1 81 ? 18.631 -20.683 -14.069 1.00 54.06 81 LYS A N 1
ATOM 632 C CA . LYS A 1 81 ? 19.608 -21.712 -13.632 1.00 54.06 81 LYS A CA 1
ATOM 633 C C . LYS A 1 81 ? 21.082 -21.344 -13.884 1.00 54.06 81 LYS A C 1
ATOM 635 O O . LYS A 1 81 ? 21.951 -21.743 -13.116 1.00 54.06 81 LYS A O 1
ATOM 640 N N . LYS A 1 82 ? 21.378 -20.571 -14.940 1.00 57.94 82 LYS A N 1
ATOM 641 C CA . LYS A 1 82 ? 22.740 -20.080 -15.239 1.00 57.94 82 LYS A CA 1
ATOM 642 C C . LYS A 1 82 ? 23.272 -19.079 -14.206 1.00 57.94 82 LYS A C 1
ATOM 644 O O . LYS A 1 82 ? 24.483 -19.005 -14.019 1.00 57.94 82 LYS A O 1
ATOM 649 N N . GLU A 1 83 ? 22.397 -18.309 -13.566 1.00 51.88 83 GLU A N 1
ATOM 650 C CA . GLU A 1 83 ? 22.758 -17.338 -12.526 1.00 51.88 83 GLU A CA 1
ATOM 651 C C . GLU A 1 83 ? 22.876 -18.012 -11.153 1.00 51.88 83 GLU A C 1
ATOM 653 O O . GLU A 1 83 ? 23.777 -17.661 -10.391 1.00 51.88 83 GLU A O 1
ATOM 658 N N . LEU A 1 84 ? 22.066 -19.050 -10.886 1.00 52.50 84 LEU A N 1
ATOM 659 C CA . LEU A 1 84 ? 22.215 -19.905 -9.699 1.00 52.50 84 LEU A CA 1
ATOM 660 C C . LEU A 1 84 ? 23.618 -20.525 -9.622 1.00 52.50 84 LEU A C 1
ATOM 662 O O . LEU A 1 84 ? 24.283 -20.394 -8.600 1.00 52.50 84 LEU A O 1
ATOM 666 N N . GLY A 1 85 ? 24.118 -21.099 -10.723 1.00 51.84 85 GLY A N 1
ATOM 667 C CA . GLY A 1 85 ? 25.420 -21.782 -10.745 1.00 51.84 85 GLY A CA 1
ATOM 668 C C . GLY A 1 8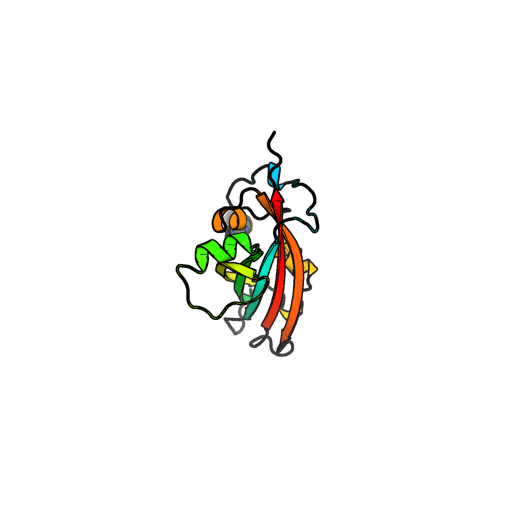5 ? 26.643 -20.886 -10.484 1.00 51.84 85 GLY A C 1
ATOM 669 O O . GLY A 1 85 ? 27.734 -21.400 -10.243 1.00 51.84 85 GLY A O 1
ATOM 670 N N . LYS A 1 86 ? 26.493 -19.551 -10.521 1.00 54.06 86 LYS A N 1
ATOM 671 C CA . LYS A 1 86 ? 27.550 -18.611 -10.106 1.00 54.06 86 LYS A CA 1
ATOM 672 C C . LYS A 1 86 ? 27.510 -18.302 -8.605 1.00 54.06 86 LYS A C 1
ATOM 674 O O . LYS A 1 86 ? 28.579 -18.165 -8.022 1.00 54.06 86 LYS A O 1
ATOM 679 N N . LYS A 1 87 ? 26.323 -18.229 -7.986 1.00 49.75 87 LYS A N 1
ATOM 680 C CA . LYS A 1 87 ? 26.152 -17.998 -6.535 1.00 49.75 87 LYS A CA 1
ATOM 681 C C . LYS A 1 87 ? 26.275 -19.277 -5.693 1.00 49.75 87 LYS A C 1
ATOM 683 O O . LYS A 1 87 ? 26.644 -19.197 -4.529 1.00 49.75 87 LYS A O 1
ATOM 688 N N . GLU A 1 88 ? 26.039 -20.455 -6.274 1.00 46.94 88 GLU A N 1
ATOM 689 C CA . GLU A 1 88 ? 26.166 -21.759 -5.590 1.00 46.94 88 GLU A CA 1
ATOM 690 C C . GLU A 1 88 ? 27.597 -22.048 -5.093 1.00 46.94 88 GLU A C 1
ATOM 692 O O . GLU A 1 88 ? 27.793 -22.852 -4.189 1.00 46.94 88 GLU A O 1
ATOM 697 N N . LYS A 1 89 ? 28.614 -21.364 -5.641 1.00 50.34 89 LYS A N 1
ATOM 698 C CA . LYS A 1 89 ? 29.999 -21.453 -5.150 1.00 50.34 89 LYS A CA 1
ATOM 699 C C . LYS A 1 89 ? 30.252 -20.673 -3.852 1.00 50.34 89 LYS A C 1
ATOM 701 O O . LYS A 1 89 ? 31.312 -20.856 -3.262 1.00 50.34 89 LYS A O 1
ATOM 706 N N . GLU A 1 90 ? 29.308 -19.845 -3.403 1.00 49.59 90 GLU A N 1
ATOM 707 C CA . GLU A 1 90 ? 29.437 -19.006 -2.200 1.00 49.59 90 GLU A CA 1
ATOM 708 C C . GLU A 1 90 ? 28.314 -19.216 -1.162 1.00 49.59 90 GLU A C 1
ATOM 710 O O . GLU A 1 90 ? 28.376 -18.622 -0.088 1.00 49.59 90 GLU A O 1
ATOM 715 N N . ALA A 1 91 ? 27.309 -20.072 -1.407 1.00 41.47 91 ALA A N 1
ATOM 716 C CA . ALA A 1 91 ? 26.195 -20.270 -0.470 1.00 41.47 91 ALA A CA 1
ATOM 717 C C . ALA A 1 91 ? 25.732 -21.736 -0.310 1.00 41.47 91 ALA A C 1
ATOM 719 O O . ALA A 1 91 ? 25.836 -22.559 -1.213 1.00 41.47 91 ALA A O 1
ATOM 720 N N . ILE A 1 92 ? 25.223 -22.016 0.897 1.00 40.03 92 ILE A N 1
ATOM 721 C CA . ILE A 1 92 ? 24.869 -23.306 1.524 1.00 40.03 92 ILE A CA 1
ATOM 722 C C . ILE A 1 92 ? 23.879 -24.152 0.677 1.00 40.03 92 ILE A C 1
ATOM 724 O O . ILE A 1 92 ? 22.937 -23.603 0.105 1.00 40.03 92 ILE A O 1
ATOM 728 N N . PRO A 1 93 ? 24.021 -25.497 0.629 1.00 41.22 93 PRO A N 1
ATOM 729 C CA . PRO A 1 93 ? 23.476 -26.344 -0.439 1.00 41.22 93 PRO A CA 1
ATOM 730 C C . PRO A 1 93 ? 22.038 -26.841 -0.190 1.00 41.22 93 PRO A C 1
ATOM 732 O O . PRO A 1 93 ? 21.794 -28.048 -0.167 1.00 41.22 93 PRO A O 1
ATOM 735 N N . GLN A 1 94 ? 21.067 -25.947 0.015 1.00 41.25 94 GLN A N 1
ATOM 736 C CA . GLN A 1 94 ? 19.674 -26.358 0.300 1.00 41.25 94 GLN A CA 1
ATOM 737 C C . GLN A 1 94 ? 18.594 -25.761 -0.612 1.00 41.25 94 GLN A C 1
ATOM 739 O O . GLN A 1 94 ? 17.415 -25.793 -0.276 1.00 41.25 94 GLN A O 1
ATOM 744 N N . LEU A 1 95 ? 18.959 -25.271 -1.791 1.00 40.72 95 LEU A N 1
ATOM 745 C CA . LEU A 1 95 ? 18.043 -24.504 -2.627 1.00 40.72 95 LEU A CA 1
ATOM 746 C C . LEU A 1 95 ? 17.940 -25.112 -4.042 1.00 40.72 95 LEU A C 1
ATOM 748 O O . LEU A 1 95 ? 18.834 -24.979 -4.876 1.00 40.72 95 LEU A O 1
ATOM 752 N N . LYS A 1 96 ? 16.868 -25.888 -4.282 1.00 33.59 96 LYS A N 1
ATOM 753 C CA . LYS A 1 96 ? 16.532 -26.531 -5.569 1.00 33.59 96 LYS A CA 1
ATOM 754 C C . LYS A 1 96 ? 15.135 -26.103 -6.028 1.00 33.59 96 LYS A C 1
ATOM 756 O O . LYS A 1 96 ? 14.129 -26.632 -5.564 1.00 33.59 96 LYS A O 1
ATOM 761 N N . GLY A 1 97 ? 15.088 -25.240 -7.040 1.00 44.31 97 GLY A N 1
ATOM 762 C CA . GLY A 1 97 ? 13.881 -24.844 -7.771 1.00 44.31 97 GLY A CA 1
ATOM 763 C C . GLY A 1 97 ? 14.129 -23.594 -8.618 1.00 44.31 97 GLY A C 1
ATOM 764 O O . GLY A 1 97 ? 15.195 -22.994 -8.527 1.00 44.31 97 GLY A O 1
ATOM 765 N N . ASN A 1 98 ? 13.170 -23.191 -9.461 1.00 44.81 98 ASN A N 1
ATOM 766 C CA . ASN A 1 98 ? 13.153 -21.831 -10.017 1.00 44.81 98 ASN A CA 1
ATOM 767 C C . ASN A 1 98 ? 12.912 -20.870 -8.847 1.00 44.81 98 ASN A C 1
ATOM 769 O O . ASN A 1 98 ? 11.766 -20.613 -8.485 1.00 44.81 98 ASN A O 1
ATOM 773 N N . GLU A 1 99 ? 13.979 -20.428 -8.193 1.00 51.72 99 GLU A N 1
ATOM 774 C CA . GLU A 1 99 ? 13.858 -19.685 -6.948 1.00 51.72 99 GLU A CA 1
ATOM 775 C C . GLU A 1 99 ? 13.664 -18.193 -7.192 1.00 51.72 99 GLU A C 1
ATOM 777 O O . GLU A 1 99 ? 14.382 -17.534 -7.950 1.00 51.72 99 GLU A O 1
ATOM 782 N N . GLN A 1 100 ? 12.632 -17.673 -6.537 1.00 56.09 100 GLN A N 1
ATOM 783 C CA . GLN A 1 100 ? 12.300 -16.264 -6.484 1.00 56.09 100 GLN A CA 1
ATOM 784 C C . GLN A 1 100 ? 13.158 -15.623 -5.384 1.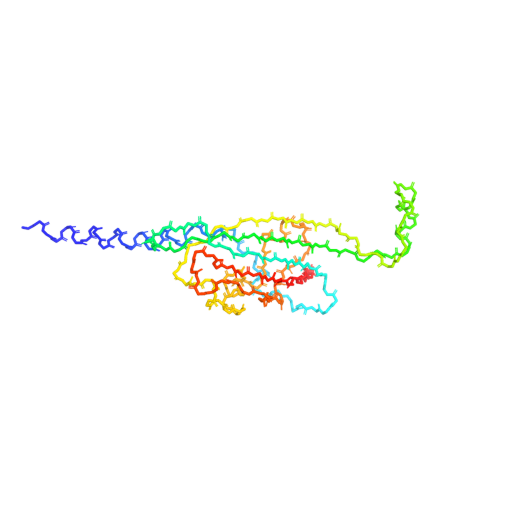00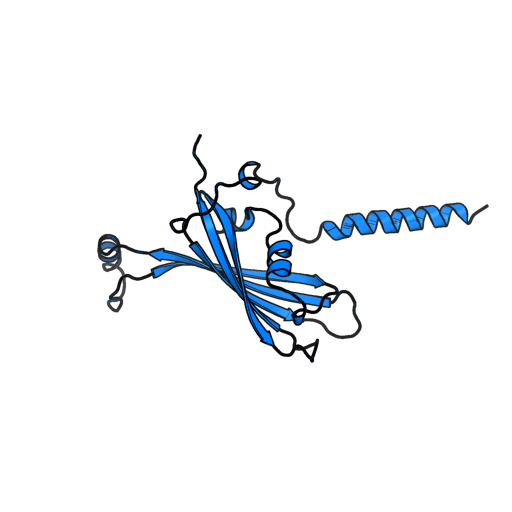 56.09 100 GLN A C 1
ATOM 786 O O . GLN A 1 100 ? 12.819 -15.696 -4.203 1.00 56.09 100 GLN A O 1
ATOM 791 N N . GLU A 1 101 ? 14.275 -14.997 -5.760 1.00 61.44 101 GLU A N 1
ATOM 792 C CA . GLU A 1 101 ? 15.133 -14.289 -4.806 1.00 61.44 101 GLU A CA 1
ATOM 793 C C . GLU A 1 101 ? 14.448 -12.980 -4.391 1.00 61.44 101 GLU A C 1
ATOM 795 O O . GLU A 1 101 ? 13.982 -12.204 -5.236 1.00 61.44 101 GLU A O 1
ATOM 800 N N . ILE A 1 102 ? 14.365 -12.732 -3.080 1.00 61.53 102 ILE A N 1
ATOM 801 C CA . ILE A 1 102 ? 13.964 -11.424 -2.559 1.00 61.53 102 ILE A CA 1
ATOM 802 C C . ILE A 1 102 ? 15.150 -10.491 -2.753 1.00 61.53 102 ILE A C 1
ATOM 804 O O . ILE A 1 102 ? 16.164 -10.633 -2.082 1.00 61.53 102 ILE A O 1
ATOM 808 N N . VAL A 1 103 ? 15.023 -9.541 -3.672 1.00 66.25 103 VAL A N 1
ATOM 809 C CA . VAL A 1 103 ? 16.120 -8.619 -3.992 1.00 66.25 103 VAL A CA 1
ATOM 810 C C . VAL A 1 103 ? 16.042 -7.362 -3.129 1.00 66.25 103 VAL A C 1
ATOM 812 O O . VAL A 1 103 ? 17.053 -6.704 -2.910 1.00 66.25 103 VAL A O 1
ATOM 815 N N . TYR A 1 104 ? 14.852 -7.024 -2.618 1.00 65.31 104 TYR A N 1
ATOM 816 C CA . TYR A 1 104 ? 14.674 -5.852 -1.767 1.00 65.31 104 TYR A CA 1
ATOM 817 C C . TYR A 1 104 ? 13.435 -5.970 -0.873 1.00 65.31 104 TYR A C 1
ATOM 819 O O . TYR A 1 104 ? 12.371 -6.392 -1.341 1.00 65.31 104 TYR A O 1
ATOM 827 N N . LEU A 1 105 ? 13.575 -5.561 0.390 1.00 74.94 105 LEU A N 1
ATOM 828 C CA . LEU A 1 105 ? 12.496 -5.445 1.370 1.00 74.94 105 LEU A CA 1
ATOM 829 C C . LEU A 1 105 ? 12.536 -4.036 1.973 1.00 74.94 105 LEU A C 1
ATOM 831 O O . LEU A 1 105 ? 13.584 -3.604 2.449 1.00 74.94 105 LEU A O 1
ATOM 835 N N . HIS A 1 106 ? 11.409 -3.328 1.963 1.00 77.06 106 HIS A N 1
ATOM 836 C CA . HIS A 1 106 ? 11.287 -2.011 2.584 1.00 77.06 106 HIS A CA 1
ATOM 837 C C . HIS A 1 106 ? 10.045 -1.947 3.454 1.00 77.06 106 HIS A C 1
ATOM 839 O O . HIS A 1 106 ? 8.945 -2.203 2.971 1.00 77.06 106 HIS A O 1
ATOM 845 N N . THR A 1 107 ? 10.228 -1.562 4.711 1.00 79.44 107 THR A N 1
ATOM 846 C CA . THR A 1 107 ? 9.127 -1.293 5.630 1.00 79.44 107 THR A CA 1
ATOM 847 C C . THR A 1 107 ? 9.060 0.202 5.882 1.00 79.44 107 THR A C 1
ATOM 849 O O . THR A 1 107 ? 10.091 0.824 6.143 1.00 79.44 107 THR A O 1
ATOM 852 N N . PHE A 1 108 ? 7.862 0.769 5.815 1.00 80.38 108 PHE A N 1
ATOM 853 C CA . PHE A 1 108 ? 7.616 2.146 6.218 1.00 80.38 108 PHE A CA 1
ATOM 854 C C . PHE A 1 108 ? 6.348 2.232 7.061 1.00 80.38 108 PHE A C 1
ATOM 856 O O . PHE A 1 108 ? 5.412 1.450 6.882 1.00 80.38 108 PHE A O 1
ATOM 863 N N . GLU A 1 109 ? 6.350 3.184 7.986 1.00 79.81 109 GLU A N 1
ATOM 864 C CA . GLU A 1 109 ? 5.215 3.509 8.836 1.00 79.81 109 GLU A CA 1
ATOM 865 C C . GLU A 1 109 ? 4.721 4.910 8.489 1.00 79.81 109 GLU A C 1
ATOM 867 O O . GLU A 1 109 ? 5.522 5.818 8.252 1.00 79.81 109 GLU A O 1
ATOM 872 N N . LYS A 1 110 ? 3.403 5.073 8.428 1.00 78.38 110 LYS A N 1
ATOM 873 C CA . LYS A 1 110 ? 2.760 6.353 8.161 1.00 78.38 110 LYS A CA 1
ATOM 874 C C . LYS A 1 110 ? 1.637 6.584 9.159 1.00 78.38 110 LYS A C 1
ATOM 876 O O . LYS A 1 110 ? 0.730 5.764 9.274 1.00 78.38 110 LYS A O 1
ATOM 881 N N . GLU A 1 111 ? 1.687 7.722 9.838 1.00 81.56 111 GLU A N 1
ATOM 882 C CA . GLU A 1 111 ? 0.583 8.207 10.661 1.00 81.56 111 GLU A CA 1
ATOM 883 C C . GLU A 1 111 ? -0.388 9.011 9.792 1.00 81.56 111 GLU A C 1
ATOM 885 O O . GLU A 1 111 ? 0.030 9.869 9.011 1.00 81.56 111 GLU A O 1
ATOM 890 N N . ILE A 1 112 ? -1.685 8.748 9.927 1.00 78.62 112 ILE A N 1
ATOM 891 C CA . ILE A 1 112 ? -2.743 9.494 9.236 1.00 78.62 112 ILE A CA 1
ATOM 892 C C . ILE A 1 112 ? -3.797 9.978 10.228 1.00 78.62 112 ILE A C 1
ATOM 894 O O . ILE A 1 112 ? -4.085 9.311 11.223 1.00 78.62 112 ILE A O 1
ATOM 898 N N . LYS A 1 113 ? -4.385 11.140 9.932 1.00 80.75 113 LYS A N 1
ATOM 899 C CA . LYS A 1 113 ? -5.424 11.774 10.748 1.00 80.75 113 LYS A CA 1
ATOM 900 C C . LYS A 1 113 ? -6.718 11.870 9.965 1.00 80.75 113 LYS A C 1
ATOM 902 O O . LYS A 1 113 ? -6.778 12.579 8.968 1.00 80.75 113 LYS A O 1
ATOM 907 N N . GLU A 1 114 ? -7.759 11.187 10.419 1.00 78.12 114 GLU A N 1
ATOM 908 C CA . GLU A 1 114 ? -8.962 10.947 9.626 1.00 78.12 114 GLU A CA 1
ATOM 909 C C . GLU A 1 114 ? -10.247 10.997 10.443 1.00 78.12 114 GLU A C 1
ATOM 911 O O . GLU A 1 114 ? -10.272 10.696 11.629 1.00 78.12 114 GLU A O 1
ATOM 916 N N . GLN A 1 115 ? -11.361 11.335 9.798 1.00 77.38 115 GLN A N 1
ATOM 917 C CA . GLN A 1 115 ? -12.682 11.255 10.436 1.00 77.38 115 GLN A CA 1
ATOM 918 C C . GLN A 1 115 ? -13.374 9.907 10.175 1.00 77.38 115 GLN A C 1
ATOM 920 O O . GLN A 1 115 ? -14.149 9.435 11.006 1.00 77.38 115 GLN A O 1
ATOM 925 N N . LYS A 1 116 ? -13.060 9.269 9.041 1.00 83.19 116 LYS A N 1
ATOM 926 C CA . LYS A 1 116 ? -13.641 7.997 8.592 1.00 83.19 116 LYS A CA 1
ATOM 927 C C . LYS A 1 116 ? -13.094 6.814 9.407 1.00 83.19 116 LYS A C 1
ATOM 929 O O . LYS A 1 116 ? -11.901 6.788 9.722 1.00 83.19 116 LYS A O 1
ATOM 934 N N . SER A 1 117 ? -13.945 5.847 9.768 1.00 85.81 117 SER A N 1
ATOM 935 C CA . SER A 1 117 ? -13.514 4.593 10.415 1.00 85.81 117 SER A CA 1
ATOM 936 C C . SER A 1 117 ? -12.710 3.729 9.438 1.00 85.81 117 SER A C 1
ATOM 938 O O . SER A 1 117 ? -12.971 3.750 8.237 1.00 85.81 117 SER A O 1
ATOM 940 N N . LEU A 1 118 ? -11.744 2.949 9.942 1.00 86.50 118 LEU A N 1
ATOM 941 C CA . LEU A 1 118 ? -10.956 2.030 9.111 1.00 86.50 118 LEU A CA 1
ATOM 942 C C . LEU A 1 118 ? -11.825 1.004 8.372 1.00 86.50 118 LEU A C 1
ATOM 944 O O . LEU A 1 118 ? -11.538 0.692 7.219 1.00 86.50 118 LEU A O 1
ATOM 948 N N . CYS A 1 119 ? -12.895 0.508 8.997 1.00 89.12 119 CYS A N 1
ATOM 949 C CA . CYS A 1 119 ? -13.765 -0.487 8.367 1.00 89.12 119 CYS A CA 1
ATOM 950 C C . CYS A 1 119 ? -14.663 0.090 7.263 1.00 89.12 119 CYS A C 1
ATOM 952 O O . CYS A 1 119 ? -15.138 -0.667 6.420 1.00 89.12 119 CYS A O 1
ATOM 954 N N . ASP A 1 120 ? -14.830 1.414 7.207 1.00 90.56 120 ASP A N 1
ATOM 955 C CA . ASP A 1 120 ? -15.621 2.073 6.163 1.00 90.56 120 ASP A CA 1
ATOM 956 C C . ASP A 1 120 ? -14.826 2.282 4.862 1.00 90.56 120 ASP A C 1
ATOM 958 O O . ASP A 1 120 ? -15.382 2.732 3.856 1.00 90.56 120 ASP A O 1
ATOM 962 N N . TYR A 1 121 ? -13.508 2.055 4.871 1.00 88.19 121 TYR A N 1
ATOM 963 C CA . TYR A 1 121 ? -12.672 2.217 3.682 1.00 88.19 121 TYR A CA 1
ATOM 964 C C . TYR A 1 121 ? -12.910 1.085 2.682 1.00 88.19 121 TYR A C 1
ATOM 966 O O . TYR A 1 121 ? -12.751 -0.092 3.002 1.00 88.19 121 TYR A O 1
ATOM 974 N N . SER A 1 122 ? -13.222 1.462 1.444 1.00 89.94 122 SER A N 1
ATOM 975 C CA . SER A 1 122 ? -13.206 0.576 0.282 1.00 89.94 122 SER A CA 1
ATOM 976 C C . SER A 1 122 ? -11.817 0.527 -0.366 1.00 89.94 122 SER A C 1
ATOM 978 O O . SER A 1 122 ? -10.970 1.389 -0.135 1.00 89.94 122 SER A O 1
ATOM 980 N N . GLU A 1 123 ? -11.578 -0.462 -1.229 1.00 89.62 123 GLU A N 1
ATOM 981 C CA . GLU A 1 123 ? -10.333 -0.551 -2.009 1.00 89.62 123 GLU A CA 1
ATOM 982 C C . GLU A 1 123 ? -10.104 0.692 -2.878 1.00 89.62 123 GLU A C 1
ATOM 984 O O . GLU A 1 123 ? -8.975 1.170 -2.974 1.00 89.62 123 GLU A O 1
ATOM 989 N N . GLN A 1 124 ? -11.172 1.251 -3.456 1.00 87.12 124 GLN A N 1
ATOM 990 C CA . GLN A 1 124 ? -11.097 2.478 -4.245 1.00 87.12 124 GLN A CA 1
ATOM 991 C C . GLN A 1 124 ? -10.700 3.683 -3.383 1.00 87.12 124 GLN A C 1
ATOM 993 O O . GLN A 1 124 ? -9.805 4.429 -3.777 1.00 87.12 124 GLN A O 1
ATOM 998 N N . ASP A 1 125 ? -11.283 3.828 -2.186 1.00 86.25 125 ASP A N 1
ATOM 999 C CA . ASP A 1 125 ? -10.902 4.898 -1.253 1.00 86.25 125 ASP A CA 1
ATOM 1000 C C . ASP A 1 125 ? -9.406 4.826 -0.914 1.00 86.25 125 ASP A C 1
ATOM 1002 O O . ASP A 1 125 ? -8.710 5.841 -0.875 1.00 86.25 125 ASP A O 1
ATOM 1006 N N . LEU A 1 126 ? -8.895 3.614 -0.665 1.00 83.31 126 LEU A N 1
ATOM 1007 C CA . LEU A 1 126 ? -7.480 3.404 -0.368 1.00 83.31 126 LEU A CA 1
ATOM 1008 C C . LEU A 1 126 ? -6.605 3.686 -1.598 1.00 83.31 126 LEU A C 1
ATOM 1010 O O . LEU A 1 126 ? -5.529 4.268 -1.455 1.00 83.31 126 LEU A O 1
ATOM 1014 N N . PHE A 1 127 ? -7.053 3.309 -2.798 1.00 83.00 127 PHE A N 1
ATOM 1015 C CA . PHE A 1 127 ? -6.338 3.585 -4.043 1.00 83.00 127 PHE A CA 1
ATOM 1016 C C . PHE A 1 127 ? -6.169 5.091 -4.262 1.00 83.00 127 PHE A C 1
ATOM 1018 O O . PHE A 1 127 ? -5.049 5.566 -4.431 1.00 83.00 127 PHE A O 1
ATOM 1025 N N . GLU A 1 128 ? -7.264 5.848 -4.202 1.00 80.44 128 GLU A N 1
ATOM 1026 C CA . GLU A 1 128 ? -7.257 7.298 -4.420 1.00 80.44 128 GLU A CA 1
ATOM 1027 C C . GLU A 1 128 ? -6.430 8.028 -3.355 1.00 80.44 128 GLU A C 1
ATOM 1029 O O . GLU A 1 128 ? -5.728 8.994 -3.657 1.00 80.44 128 GLU A O 1
ATOM 1034 N N . LYS A 1 129 ? -6.457 7.534 -2.114 1.00 78.50 129 LYS A N 1
ATOM 1035 C CA . LYS A 1 129 ? -5.761 8.158 -0.988 1.00 78.50 129 LYS A CA 1
ATOM 1036 C C . LYS A 1 129 ? -4.258 7.897 -0.971 1.00 78.50 129 LYS A C 1
ATOM 1038 O O . LYS A 1 129 ? -3.480 8.829 -0.784 1.00 78.50 129 LYS A O 1
ATOM 1043 N N . TYR A 1 130 ? -3.837 6.642 -1.128 1.00 72.06 130 TYR A N 1
ATOM 1044 C CA . TYR A 1 130 ? -2.415 6.274 -1.056 1.00 72.06 130 TYR A CA 1
ATOM 1045 C C . TYR A 1 130 ? -1.707 6.357 -2.403 1.00 72.06 130 TYR A C 1
ATOM 1047 O O . TYR A 1 130 ? -0.475 6.359 -2.448 1.00 72.06 130 TYR A O 1
ATOM 1055 N N . TRP A 1 131 ? -2.466 6.436 -3.494 1.00 79.12 131 TRP A N 1
ATOM 1056 C CA . TRP A 1 131 ? -1.933 6.508 -4.845 1.00 79.12 131 TRP A CA 1
ATOM 1057 C C . TRP A 1 131 ? -2.628 7.579 -5.700 1.00 79.12 131 TRP A C 1
ATOM 1059 O O . TRP A 1 131 ? -3.109 7.294 -6.796 1.00 79.12 131 TRP A O 1
ATOM 1069 N N . PRO A 1 132 ? -2.633 8.851 -5.248 1.00 74.19 132 PRO A N 1
ATOM 1070 C CA . PRO A 1 132 ? -3.341 9.937 -5.933 1.00 74.19 132 PRO A CA 1
ATOM 1071 C C . PRO A 1 132 ? -2.731 10.298 -7.295 1.00 74.19 132 PRO A C 1
ATOM 1073 O O . PRO A 1 132 ? -3.310 11.070 -8.057 1.00 74.19 132 PRO A O 1
ATOM 1076 N N . ARG A 1 133 ? -1.530 9.791 -7.598 1.00 79.94 133 ARG A N 1
ATOM 1077 C CA . ARG A 1 133 ? -0.815 10.038 -8.852 1.00 79.94 133 ARG A CA 1
ATOM 1078 C C . ARG A 1 133 ? -0.639 8.737 -9.631 1.00 79.94 133 ARG A C 1
ATOM 1080 O O . ARG A 1 133 ? -0.462 7.692 -9.010 1.00 79.94 133 ARG A O 1
ATOM 1087 N N . PRO A 1 134 ? -0.572 8.786 -10.973 1.00 82.25 134 PRO A N 1
ATOM 1088 C CA . PRO A 1 134 ? -0.381 7.588 -11.792 1.00 82.25 134 PRO A CA 1
ATOM 1089 C C . PRO A 1 134 ? 0.900 6.807 -11.464 1.00 82.25 134 PRO A C 1
ATOM 1091 O O . PRO A 1 134 ? 0.938 5.591 -11.634 1.00 82.25 134 PRO A O 1
ATOM 1094 N N . CYS A 1 135 ? 1.947 7.475 -10.967 1.00 83.88 135 CYS A N 1
ATOM 1095 C CA . CYS A 1 135 ? 3.178 6.823 -10.527 1.00 83.88 135 CYS A CA 1
ATOM 1096 C C . CYS A 1 135 ? 3.695 7.368 -9.180 1.00 83.88 135 CYS A C 1
ATOM 1098 O O . CYS A 1 135 ? 3.400 8.503 -8.800 1.00 83.88 135 CYS A O 1
ATOM 1100 N N . ASN A 1 136 ? 4.482 6.562 -8.454 1.00 82.56 136 ASN A N 1
ATOM 1101 C CA . ASN A 1 136 ? 5.025 6.915 -7.134 1.00 82.56 136 ASN A CA 1
ATOM 1102 C C . ASN A 1 136 ? 6.551 7.149 -7.166 1.00 82.56 136 ASN A C 1
ATOM 1104 O O . ASN A 1 136 ? 7.356 6.216 -7.130 1.00 82.56 136 ASN A O 1
ATOM 1108 N N . VAL A 1 137 ? 6.958 8.420 -7.203 1.00 78.50 137 VAL A N 1
ATOM 1109 C CA . VAL A 1 137 ? 8.375 8.830 -7.293 1.00 78.50 137 VAL A CA 1
ATOM 1110 C C . VAL A 1 137 ? 9.184 8.433 -6.051 1.00 78.50 137 VAL A C 1
ATOM 1112 O O . VAL A 1 137 ? 10.374 8.133 -6.160 1.00 78.50 137 VAL A O 1
ATOM 1115 N N . GLU A 1 138 ? 8.561 8.376 -4.873 1.00 79.25 138 GLU A N 1
ATOM 1116 C CA . GLU A 1 138 ? 9.249 7.973 -3.644 1.00 79.25 138 GLU A CA 1
ATOM 1117 C C . GLU A 1 138 ? 9.684 6.507 -3.719 1.00 79.25 138 GLU A C 1
ATOM 1119 O O . GLU A 1 138 ? 10.851 6.189 -3.486 1.00 79.25 138 GLU A O 1
ATOM 1124 N N . ILE A 1 139 ? 8.782 5.621 -4.147 1.00 79.75 139 ILE A N 1
ATOM 1125 C CA . ILE A 1 139 ? 9.096 4.205 -4.369 1.00 79.75 139 ILE A CA 1
ATOM 1126 C C . ILE A 1 139 ? 10.144 4.058 -5.469 1.00 79.75 139 ILE A C 1
ATOM 1128 O O . ILE A 1 139 ? 11.068 3.260 -5.323 1.00 79.75 139 ILE A O 1
ATOM 1132 N N . GLN A 1 140 ? 10.060 4.861 -6.532 1.00 79.31 140 GLN A N 1
ATOM 1133 C CA . GLN A 1 140 ? 11.071 4.863 -7.584 1.00 79.31 140 GLN A CA 1
ATOM 1134 C C . GLN A 1 140 ? 12.473 5.128 -7.023 1.00 79.31 140 GLN A C 1
ATOM 1136 O O . GLN A 1 140 ? 13.406 4.380 -7.316 1.00 79.31 140 GLN A O 1
ATOM 1141 N N . LYS A 1 141 ? 12.613 6.160 -6.186 1.00 80.62 141 LYS A N 1
ATOM 1142 C CA . LYS A 1 141 ? 13.883 6.533 -5.556 1.00 80.62 141 LYS A CA 1
ATOM 1143 C C . LYS A 1 141 ? 14.348 5.497 -4.541 1.00 80.62 141 LYS A C 1
ATOM 1145 O O . LYS A 1 141 ? 15.507 5.094 -4.580 1.00 80.62 141 LYS A O 1
ATOM 1150 N N . LYS A 1 142 ? 13.455 5.029 -3.663 1.00 78.62 142 LYS A N 1
ATOM 1151 C CA . LYS A 1 142 ? 13.781 4.043 -2.619 1.00 78.62 142 LYS A CA 1
ATOM 1152 C C . LYS A 1 142 ? 14.283 2.724 -3.196 1.00 78.62 142 LYS A C 1
ATOM 1154 O O . LYS A 1 142 ? 15.225 2.153 -2.662 1.00 78.62 142 LYS A O 1
ATOM 1159 N N . PHE A 1 143 ? 13.690 2.273 -4.297 1.00 75.31 143 PHE A N 1
ATOM 1160 C CA . PHE A 1 143 ? 14.050 1.017 -4.954 1.00 75.31 143 PHE A CA 1
ATOM 1161 C C . PHE A 1 143 ? 15.073 1.193 -6.087 1.00 75.31 143 PHE A C 1
ATOM 1163 O O . PHE A 1 143 ? 15.402 0.213 -6.753 1.00 75.31 143 PHE A O 1
ATOM 1170 N N . ASN A 1 144 ? 15.573 2.417 -6.308 1.00 78.56 144 ASN A N 1
ATOM 1171 C CA . ASN A 1 144 ? 16.476 2.774 -7.405 1.00 78.56 144 ASN A CA 1
ATOM 1172 C C . ASN A 1 144 ? 15.992 2.232 -8.769 1.00 78.56 144 ASN A C 1
ATOM 1174 O O . ASN A 1 144 ? 16.718 1.543 -9.487 1.00 78.56 144 ASN A O 1
ATOM 1178 N N . LEU A 1 145 ? 14.717 2.478 -9.088 1.00 81.06 145 LEU A N 1
ATOM 1179 C CA . LEU A 1 145 ? 14.058 1.925 -10.271 1.00 81.06 145 LEU A CA 1
ATOM 1180 C C . LEU A 1 145 ? 14.316 2.788 -11.511 1.00 81.06 145 LEU A C 1
ATOM 1182 O O . LEU A 1 145 ? 14.051 3.990 -11.524 1.00 81.06 145 LEU A O 1
ATOM 1186 N N . GLU A 1 146 ? 14.699 2.139 -12.610 1.00 80.69 146 GLU A N 1
ATOM 1187 C CA . GLU A 1 146 ? 14.838 2.765 -13.937 1.00 80.69 146 GLU A CA 1
ATOM 1188 C C . GLU A 1 146 ? 13.486 3.022 -14.647 1.00 80.69 146 GLU A C 1
ATOM 1190 O O . GLU A 1 146 ? 13.439 3.372 -15.828 1.00 80.69 146 GLU A O 1
ATOM 1195 N N . GLY A 1 147 ? 12.363 2.828 -13.951 1.00 84.19 147 GLY A N 1
ATOM 1196 C CA . GLY 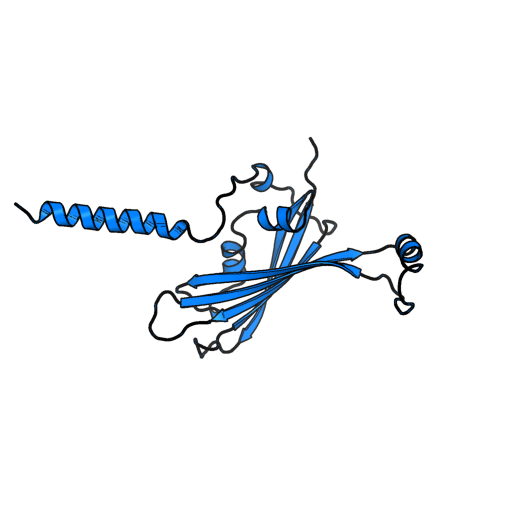A 1 147 ? 11.013 2.925 -14.502 1.00 84.19 147 GLY A CA 1
ATOM 1197 C C . GLY A 1 147 ? 10.015 3.563 -13.541 1.00 84.19 147 GLY A C 1
ATOM 1198 O O . GLY A 1 147 ? 10.338 3.861 -12.394 1.00 84.19 147 GLY A O 1
ATOM 1199 N N . PHE A 1 148 ? 8.787 3.753 -14.015 1.00 86.19 148 PHE A N 1
ATOM 1200 C CA . PHE A 1 148 ? 7.678 4.329 -13.266 1.00 86.19 148 PHE A CA 1
ATOM 1201 C C . PHE A 1 148 ? 6.940 3.239 -12.481 1.00 86.19 148 PHE A C 1
ATOM 1203 O O . PHE A 1 148 ? 6.341 2.356 -13.100 1.00 86.19 148 PHE A O 1
ATOM 1210 N N . PRO A 1 149 ? 6.960 3.262 -11.139 1.00 87.38 149 PRO A N 1
ATOM 1211 C CA . PRO A 1 149 ? 6.153 2.359 -10.329 1.00 87.38 149 PRO A CA 1
ATOM 1212 C C . PRO A 1 149 ? 4.692 2.826 -10.326 1.00 87.38 149 PRO A C 1
ATOM 1214 O O . PRO A 1 149 ? 4.376 3.915 -9.849 1.00 87.38 149 PRO A O 1
ATOM 1217 N N . ILE A 1 150 ? 3.805 1.984 -10.845 1.00 88.75 150 ILE A N 1
ATOM 1218 C CA . ILE A 1 150 ? 2.364 2.222 -10.970 1.00 88.75 150 ILE A CA 1
ATOM 1219 C C . ILE A 1 150 ? 1.631 1.220 -10.082 1.00 88.75 150 ILE A C 1
ATOM 1221 O O . ILE A 1 150 ? 1.832 0.013 -10.232 1.00 88.75 150 ILE A O 1
ATOM 1225 N N . LEU A 1 151 ? 0.771 1.688 -9.177 1.00 89.69 151 LEU A N 1
ATOM 1226 C CA . LEU A 1 151 ? -0.125 0.808 -8.432 1.00 89.69 151 LEU A CA 1
ATOM 1227 C C . LEU A 1 151 ? -1.183 0.254 -9.380 1.00 89.69 151 LEU A C 1
ATOM 1229 O O . LEU A 1 151 ? -1.890 0.993 -10.056 1.00 89.69 151 LEU A O 1
ATOM 1233 N N . THR A 1 152 ? -1.268 -1.066 -9.431 1.00 90.12 152 THR A N 1
ATOM 1234 C CA . THR A 1 152 ? -2.182 -1.791 -10.325 1.00 90.12 152 THR A CA 1
ATOM 1235 C C . THR A 1 152 ? -3.257 -2.559 -9.581 1.00 90.12 152 THR A C 1
ATOM 1237 O O . THR A 1 152 ? -4.265 -2.925 -10.170 1.00 90.12 152 THR A O 1
ATOM 1240 N N . GLU A 1 153 ? -3.045 -2.817 -8.294 1.00 91.44 153 GLU A N 1
ATOM 1241 C CA . GLU A 1 153 ? -3.996 -3.525 -7.450 1.00 91.44 153 GLU A CA 1
ATOM 1242 C C . GLU A 1 153 ? -3.776 -3.086 -6.008 1.00 91.44 153 GLU A C 1
ATOM 1244 O O . GLU A 1 153 ? -2.634 -3.057 -5.546 1.00 91.44 153 GLU A O 1
ATOM 1249 N N . ILE A 1 154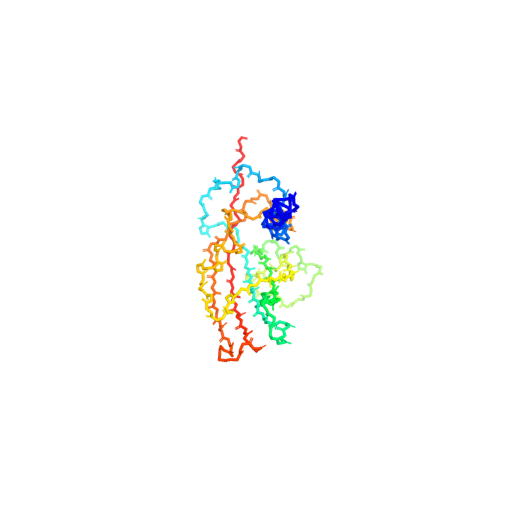 ? -4.863 -2.794 -5.303 1.00 91.19 154 ILE A N 1
ATOM 1250 C CA . ILE A 1 154 ? -4.919 -2.725 -3.847 1.00 91.19 154 ILE A CA 1
ATOM 1251 C C . ILE A 1 154 ? -6.082 -3.605 -3.409 1.00 91.19 154 ILE A C 1
ATOM 1253 O O . ILE A 1 154 ? -7.132 -3.585 -4.044 1.00 91.19 154 ILE A O 1
ATOM 1257 N N . LYS A 1 155 ? -5.873 -4.418 -2.377 1.00 94.50 155 LYS A N 1
ATOM 1258 C CA . LYS A 1 155 ? -6.890 -5.334 -1.868 1.00 94.50 155 LYS A CA 1
ATOM 1259 C C . LYS A 1 155 ? -6.973 -5.310 -0.366 1.00 94.50 155 LYS A C 1
ATOM 1261 O O . LYS A 1 155 ? -5.942 -5.437 0.300 1.00 94.50 155 LYS A O 1
ATOM 1266 N N . ILE A 1 156 ? -8.193 -5.242 0.148 1.00 93.44 156 ILE A N 1
ATOM 1267 C CA . ILE A 1 156 ? -8.473 -5.468 1.564 1.00 93.44 156 ILE A CA 1
ATOM 1268 C C . ILE A 1 156 ? -8.678 -6.971 1.740 1.00 93.44 156 ILE A C 1
ATOM 1270 O O . ILE A 1 156 ? -9.598 -7.562 1.187 1.00 93.44 156 ILE A O 1
ATOM 1274 N N . LEU A 1 157 ? -7.779 -7.607 2.484 1.00 94.50 157 LEU A N 1
ATOM 1275 C CA . LEU A 1 157 ? -7.809 -9.052 2.713 1.00 94.50 157 LEU A CA 1
ATOM 1276 C C . LEU A 1 157 ? -8.620 -9.404 3.958 1.00 94.50 157 LEU A C 1
ATOM 1278 O O . LEU A 1 157 ? -9.277 -10.441 3.999 1.00 94.50 157 LEU A O 1
ATOM 1282 N N . LYS A 1 158 ? -8.543 -8.556 4.987 1.00 94.31 158 LYS A N 1
ATOM 1283 C CA . LYS A 1 158 ? -9.252 -8.749 6.247 1.00 94.31 158 LYS A CA 1
ATOM 1284 C C . LYS A 1 158 ? -9.525 -7.406 6.907 1.00 94.31 158 LYS A C 1
ATOM 1286 O O . LYS A 1 158 ? -8.642 -6.555 6.971 1.00 94.31 158 LYS A O 1
ATOM 1291 N N . GLN A 1 159 ? -10.721 -7.268 7.456 1.00 93.12 159 GLN A N 1
ATOM 1292 C CA . GLN A 1 159 ? -11.067 -6.223 8.413 1.00 93.12 159 GLN A CA 1
ATOM 1293 C C . GLN A 1 159 ? -11.378 -6.918 9.742 1.00 93.12 159 GLN A C 1
ATOM 1295 O O . GLN A 1 159 ? -11.968 -8.003 9.742 1.00 93.12 159 GLN A O 1
ATOM 1300 N N . SER A 1 160 ? -10.928 -6.361 10.861 1.00 92.75 160 SER A N 1
ATOM 1301 C CA . SER A 1 160 ? -11.199 -6.916 12.187 1.00 92.75 160 SER A CA 1
ATOM 1302 C C . SER A 1 160 ? -11.768 -5.866 13.125 1.00 92.75 160 SER A C 1
ATOM 1304 O O . SER A 1 160 ? -11.506 -4.672 12.975 1.00 92.75 160 SER A O 1
ATOM 1306 N N . ASP A 1 161 ? -12.568 -6.351 14.077 1.00 90.06 161 ASP A N 1
ATOM 1307 C CA . ASP A 1 161 ? -13.075 -5.581 15.213 1.00 90.06 161 ASP A CA 1
ATOM 1308 C C . ASP A 1 161 ? -13.842 -4.310 14.804 1.00 90.06 161 ASP A C 1
ATOM 1310 O O . ASP A 1 161 ? -13.778 -3.282 15.469 1.00 90.06 161 ASP A O 1
ATOM 1314 N N . CYS A 1 162 ? -14.606 -4.383 13.706 1.00 88.69 162 CYS A N 1
ATOM 1315 C CA . CYS A 1 162 ? -15.313 -3.236 13.128 1.00 88.69 162 CYS A CA 1
ATOM 1316 C C . CYS A 1 162 ? -16.364 -2.603 14.045 1.00 88.69 162 CYS A C 1
ATOM 1318 O O . CYS A 1 162 ? -16.632 -1.412 13.918 1.00 88.69 162 CYS A O 1
ATOM 1320 N N . GLU A 1 163 ? -16.906 -3.355 14.999 1.00 87.31 163 GLU A N 1
ATOM 1321 C CA . GLU A 1 163 ? -17.841 -2.839 16.004 1.00 87.31 163 GLU A CA 1
ATOM 1322 C C . GLU A 1 163 ? -17.134 -2.053 17.120 1.00 87.31 163 GLU A C 1
ATOM 1324 O O . GLU A 1 163 ? -17.750 -1.214 17.774 1.00 87.31 163 GLU A O 1
ATOM 1329 N N . ASN A 1 164 ? -15.833 -2.290 17.331 1.00 86.25 164 ASN A N 1
ATOM 1330 C CA . ASN A 1 164 ? -15.040 -1.624 18.357 1.00 86.25 164 ASN A CA 1
ATOM 1331 C C . ASN A 1 164 ? -14.005 -0.702 17.715 1.00 86.25 164 ASN A C 1
ATOM 1333 O O . ASN A 1 164 ? -12.897 -1.120 17.378 1.00 86.25 164 ASN A O 1
ATOM 1337 N N . GLU A 1 165 ? -14.328 0.590 17.635 1.00 79.44 165 GLU A N 1
ATOM 1338 C CA . GLU A 1 165 ? -13.447 1.578 17.012 1.00 79.44 165 GLU A CA 1
ATOM 1339 C C . GLU A 1 165 ? -12.023 1.646 17.589 1.00 79.44 165 GLU A C 1
ATOM 1341 O O . GLU A 1 165 ? -11.153 2.242 16.955 1.00 79.44 165 GLU A O 1
ATOM 1346 N N . GLN A 1 166 ? -11.779 1.126 18.794 1.0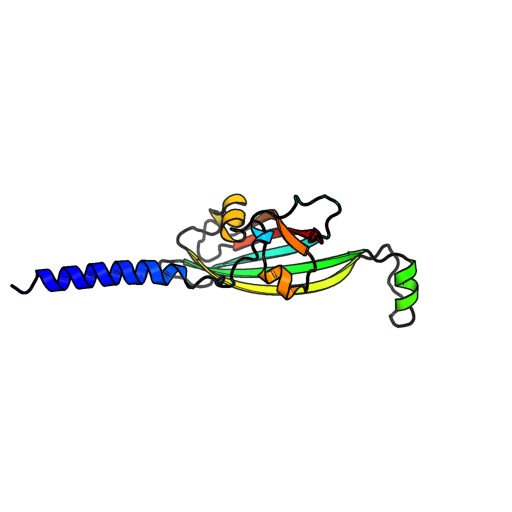0 81.69 166 GLN A N 1
ATOM 1347 C CA . GLN A 1 166 ? -10.458 1.115 19.427 1.00 81.69 166 GLN A CA 1
ATOM 1348 C C . GLN A 1 166 ? -9.565 -0.012 18.906 1.00 81.69 166 GLN A C 1
ATOM 1350 O O . GLN A 1 166 ? -8.347 0.135 18.882 1.00 81.69 166 GLN A O 1
ATOM 1355 N N . LEU A 1 167 ? -10.174 -1.128 18.507 1.00 85.31 167 LEU A N 1
ATOM 1356 C CA . LEU A 1 167 ? -9.483 -2.351 18.097 1.00 85.31 167 LEU A CA 1
ATOM 1357 C C . LEU A 1 167 ? -9.528 -2.571 16.584 1.00 85.31 167 LEU A C 1
ATOM 1359 O O . LEU A 1 167 ? -8.928 -3.521 16.087 1.00 85.31 167 LEU A O 1
ATOM 1363 N N . GLN A 1 168 ? -10.209 -1.684 15.856 1.00 89.56 168 GLN A N 1
ATOM 1364 C CA . GLN A 1 168 ? -10.315 -1.736 14.406 1.00 89.56 168 GLN A CA 1
ATOM 1365 C C . GLN A 1 168 ? -8.952 -1.874 13.733 1.00 89.56 168 GLN A C 1
ATOM 1367 O O . GLN A 1 168 ? -8.036 -1.069 13.949 1.00 89.56 168 GLN A O 1
ATOM 1372 N N . ALA A 1 169 ? -8.870 -2.855 12.840 1.00 89.62 169 ALA A N 1
ATOM 1373 C CA . ALA A 1 169 ? -7.723 -3.045 11.978 1.00 89.62 169 ALA A CA 1
ATOM 1374 C C . ALA A 1 169 ? -8.152 -3.427 10.563 1.00 89.62 169 ALA A C 1
ATOM 1376 O O . ALA A 1 169 ? -9.142 -4.134 10.352 1.00 89.62 169 ALA A O 1
ATOM 1377 N N . ILE A 1 170 ? -7.360 -2.994 9.586 1.00 92.62 170 ILE A N 1
ATOM 1378 C CA . ILE A 1 170 ? -7.446 -3.478 8.210 1.00 92.62 170 ILE A CA 1
ATOM 1379 C C . ILE A 1 170 ? -6.107 -4.068 7.797 1.00 92.62 170 ILE A C 1
ATOM 1381 O O . ILE A 1 170 ? -5.046 -3.509 8.072 1.00 92.62 170 ILE A O 1
ATOM 1385 N N . TYR A 1 171 ? -6.175 -5.198 7.112 1.00 92.94 171 TYR A N 1
ATOM 1386 C CA . TYR A 1 171 ? -5.037 -5.891 6.538 1.00 92.94 171 TYR A CA 1
ATOM 1387 C C . TYR A 1 171 ? -5.272 -6.030 5.048 1.00 92.94 171 TYR A C 1
ATOM 1389 O O . TYR A 1 171 ? -6.350 -6.446 4.610 1.00 92.94 171 TYR A O 1
ATOM 1397 N N . GLY A 1 172 ? -4.253 -5.725 4.262 1.00 93.56 172 GLY A N 1
ATOM 1398 C CA . GLY A 1 172 ? -4.374 -5.764 2.822 1.00 93.56 172 GLY A CA 1
ATOM 1399 C C . GLY A 1 172 ? -3.064 -5.980 2.095 1.00 93.56 172 GLY A C 1
ATOM 1400 O O . GLY A 1 172 ? -2.002 -6.188 2.684 1.00 93.56 172 GLY A O 1
ATOM 1401 N N . SER A 1 173 ? -3.165 -5.953 0.774 1.00 92.81 173 SER A N 1
ATOM 1402 C CA . SER A 1 173 ? -2.039 -6.107 -0.138 1.00 92.81 173 SER A CA 1
ATOM 1403 C C . SER A 1 173 ? -2.109 -5.100 -1.270 1.00 92.81 173 SER A C 1
ATOM 1405 O O . SER A 1 173 ? -3.176 -4.577 -1.584 1.00 92.81 173 SER A O 1
ATOM 1407 N N . PHE A 1 174 ? -0.971 -4.844 -1.899 1.00 90.31 174 PHE A N 1
ATOM 1408 C CA . PHE A 1 174 ? -0.897 -4.060 -3.121 1.00 90.31 174 PHE A CA 1
ATOM 1409 C C . PHE A 1 174 ? 0.084 -4.684 -4.118 1.00 90.31 174 PHE A C 1
ATOM 1411 O O . PHE A 1 174 ? 1.020 -5.410 -3.756 1.00 90.31 174 PHE A O 1
ATOM 1418 N N . LYS A 1 175 ? -0.136 -4.386 -5.400 1.00 90.62 175 LYS A N 1
ATOM 1419 C CA . LYS A 1 175 ? 0.742 -4.765 -6.511 1.00 90.62 175 LYS A CA 1
ATOM 1420 C C . LYS A 1 175 ? 1.119 -3.541 -7.319 1.00 90.62 175 LYS A C 1
ATOM 1422 O O . LYS A 1 175 ? 0.256 -2.855 -7.871 1.00 90.62 175 LYS A O 1
ATOM 1427 N N . ILE A 1 176 ? 2.417 -3.323 -7.450 1.00 88.81 176 ILE A N 1
ATOM 1428 C CA . ILE A 1 176 ? 2.989 -2.192 -8.167 1.00 88.81 176 ILE A CA 1
ATOM 1429 C C . ILE A 1 176 ? 3.765 -2.730 -9.365 1.00 88.81 176 ILE A C 1
ATOM 1431 O O . ILE A 1 176 ? 4.679 -3.540 -9.205 1.00 88.81 176 ILE A O 1
ATOM 1435 N N . ARG A 1 177 ? 3.416 -2.281 -10.569 1.00 88.31 177 ARG A N 1
ATOM 1436 C CA . ARG A 1 177 ? 4.140 -2.609 -11.800 1.00 88.31 177 ARG A CA 1
ATOM 1437 C C . ARG A 1 177 ? 5.103 -1.491 -12.151 1.00 88.31 177 ARG A C 1
ATOM 1439 O O . ARG A 1 177 ? 4.722 -0.327 -12.166 1.00 88.31 177 ARG A O 1
ATOM 1446 N N . VAL A 1 178 ? 6.342 -1.851 -12.460 1.00 85.88 178 VAL A N 1
ATOM 1447 C CA . VAL A 1 178 ? 7.374 -0.904 -12.882 1.00 85.88 178 VAL A CA 1
ATOM 1448 C C . VAL A 1 178 ? 7.386 -0.847 -14.403 1.00 85.88 178 VAL A C 1
ATOM 1450 O O . VAL A 1 178 ? 7.726 -1.821 -15.073 1.00 85.88 178 VAL A O 1
ATOM 1453 N N . VAL A 1 179 ? 6.988 0.288 -14.963 1.00 85.44 179 VAL A N 1
ATOM 1454 C CA . VAL A 1 179 ? 6.951 0.505 -16.411 1.00 85.44 179 VAL A CA 1
ATOM 1455 C C . VAL A 1 179 ? 8.247 1.182 -16.852 1.00 85.44 179 VAL A C 1
ATOM 1457 O O . VAL A 1 179 ? 8.624 2.185 -16.252 1.00 85.44 179 VAL A O 1
ATOM 1460 N N . PRO A 1 180 ? 8.959 0.672 -17.870 1.00 80.56 180 PRO A N 1
ATOM 1461 C CA . PRO A 1 180 ? 10.226 1.263 -18.288 1.00 80.56 180 PRO A CA 1
ATOM 1462 C C . PRO A 1 180 ? 10.045 2.711 -18.755 1.00 80.56 180 PRO A C 1
ATOM 1464 O O . PRO A 1 180 ? 9.058 3.051 -19.413 1.00 80.56 180 PRO A O 1
ATOM 1467 N N . MET A 1 181 ? 11.031 3.561 -18.461 1.00 73.50 181 MET A N 1
ATOM 1468 C CA . MET A 1 181 ? 11.133 4.859 -19.120 1.00 73.50 181 MET A CA 1
ATOM 1469 C C . MET A 1 181 ? 11.430 4.629 -20.602 1.00 73.50 181 MET A C 1
ATOM 1471 O O . MET A 1 181 ? 12.461 4.051 -20.946 1.00 73.50 181 MET A O 1
ATOM 1475 N N . LEU A 1 182 ? 10.548 5.091 -21.491 1.00 67.62 182 LEU A N 1
ATOM 1476 C CA . LEU A 1 182 ? 10.877 5.156 -22.911 1.00 67.62 182 LEU A CA 1
ATOM 1477 C C . LEU A 1 182 ? 12.067 6.113 -23.060 1.00 67.62 182 LEU A C 1
ATOM 1479 O O . LEU A 1 182 ? 11.940 7.312 -22.798 1.00 67.62 182 LEU A O 1
ATOM 1483 N N . ARG A 1 183 ? 13.240 5.576 -23.415 1.00 58.09 183 ARG A N 1
ATOM 1484 C CA . ARG A 1 183 ? 14.381 6.403 -23.817 1.00 58.09 183 ARG A CA 1
ATOM 1485 C C . ARG A 1 183 ? 13.975 7.092 -25.120 1.00 58.09 183 ARG A C 1
ATOM 1487 O O . ARG A 1 183 ? 13.658 6.401 -26.086 1.00 58.09 183 ARG A O 1
ATOM 1494 N N . LYS A 1 184 ? 13.890 8.423 -25.093 1.00 51.97 184 LYS A N 1
ATOM 1495 C CA . LYS A 1 184 ? 13.843 9.227 -26.318 1.00 51.97 184 LYS A CA 1
ATOM 1496 C C . LYS A 1 184 ? 15.201 9.183 -27.001 1.00 51.97 184 LYS A C 1
ATOM 1498 O O . LYS A 1 184 ? 16.207 9.135 -26.256 1.00 51.97 184 LYS A O 1
#

Sequence (184 aa):
MKTKWMLGLVVFAVVAFSYSIILADGGNERPDPRCEAPPAPTNNSPLIYGTFTATRFRVEGQLPKDYSIQCVLKMSRWMNKKELGKKEKEAIPQLKGNEQEIVYLHTFEKEIKEQKSLCDYSEQDLFEKYWPRPCNVEIQKKFNLEGFPILTEIKILKQSDCENEQLQAIYGSFKIRVVPMLRK

pLDDT: mean 71.42, std 16.94, range [33.59, 94.5]